Protein AF-R9C8H8-F1 (afdb_monomer)

Radius of gyration: 18.15 Å; Cα contacts (8 Å, |Δi|>4): 389; chains: 1; bounding box: 47×39×50 Å

Secondary structure (DSSP, 8-state):
-EEEEEEETT---EEPP-----TT--GGGG--GGGT---SS-PPEEE-STT--EEEEEEES-HHHHHHHHHH-TTTEEEEEEEE----TTS-SS--S-TTEEEEEE-SSHHHHHHHHHHHHHHHT-TTS--EEE-TTTTT-EEETHHHHS--TT-HHHHHHHHTEEEEEESEE--EE--HHHHHHHHHT--------------HHHHHHHHHHHHHHHHHS---HHHHHHHHHHHHH--

pLDDT: mean 74.83, std 16.18, range [35.41, 94.44]

Mean predicted aligned error: 9.11 Å

Organism: NCBI:txid1202534

Foldseek 3Di:
DKWKAFDFPPDFKQAQDDDPPPPDDLPVLPDLVQQVDFDQQWDWFQDDDDPRRWTKGKIALQLVLRVVCCVVPVVTTPWMFMDDADDDPPDLQQDRPDPFWGDKFFLQAPLRSLLSLLVNCVSVVCLDDQRWYFDSPPPRDIDGPLQLVQDDPRRRNVNSNVRSMMMIIGNMDRTDTDDPVVSVVCNVVRDDDDDSSGDDPDDPVSSVSSLVSSLVVLVVDPDDPVSNVVVNVSSVVSD

Structure (mmCIF, N/CA/C/O backbone):
data_AF-R9C8H8-F1
#
_entry.id   AF-R9C8H8-F1
#
loop_
_atom_site.group_PDB
_atom_site.id
_atom_site.type_symbol
_atom_site.label_atom_id
_atom_site.label_alt_id
_atom_site.label_comp_id
_atom_site.label_asym_id
_atom_site.label_entity_id
_atom_site.label_seq_id
_atom_site.pdbx_PDB_ins_code
_atom_site.Cartn_x
_atom_site.Cartn_y
_atom_site.Cartn_z
_atom_site.occupancy
_atom_site.B_iso_or_equiv
_atom_site.auth_seq_id
_atom_site.auth_comp_id
_atom_site.auth_asym_id
_atom_site.auth_atom_id
_atom_site.pdbx_PDB_model_num
ATOM 1 N N . MET A 1 1 ? -5.054 13.355 10.249 1.00 83.25 1 MET A N 1
ATOM 2 C CA . MET A 1 1 ? -5.582 12.274 9.385 1.00 83.25 1 MET A CA 1
ATOM 3 C C . MET A 1 1 ? -5.824 11.055 10.244 1.00 83.25 1 MET A C 1
ATOM 5 O O . MET A 1 1 ? -4.970 10.751 11.062 1.00 83.25 1 MET A O 1
ATOM 9 N N . ARG A 1 2 ? -6.940 10.358 10.040 1.00 88.06 2 ARG A N 1
ATOM 10 C CA . ARG A 1 2 ? -7.221 9.089 10.708 1.00 88.06 2 ARG A CA 1
ATOM 11 C C . ARG A 1 2 ? -6.940 7.930 9.763 1.00 88.06 2 ARG A C 1
ATOM 13 O O . ARG A 1 2 ? -7.287 8.006 8.587 1.00 88.06 2 ARG A O 1
ATOM 20 N N . LEU A 1 3 ? -6.307 6.884 10.277 1.00 89.75 3 LEU A N 1
ATOM 21 C CA . LEU A 1 3 ? -6.083 5.633 9.563 1.00 89.75 3 LEU A CA 1
ATOM 22 C C . LEU A 1 3 ? -6.822 4.504 10.269 1.00 89.75 3 LEU A C 1
ATOM 24 O O . LEU A 1 3 ? -6.728 4.369 11.484 1.00 89.75 3 LEU A O 1
ATOM 28 N N . TYR A 1 4 ? -7.505 3.672 9.498 1.00 91.75 4 TYR A N 1
ATOM 29 C CA . TYR A 1 4 ? -8.355 2.577 9.941 1.00 91.75 4 TYR A CA 1
ATOM 30 C C . TYR A 1 4 ? -7.767 1.224 9.560 1.00 91.75 4 TYR A C 1
ATOM 32 O O . TYR A 1 4 ? -7.018 1.094 8.590 1.00 91.75 4 TYR A O 1
ATOM 40 N N . ARG A 1 5 ? -8.167 0.184 10.287 1.00 90.12 5 ARG A N 1
ATOM 41 C CA . ARG A 1 5 ? -7.954 -1.208 9.892 1.00 90.12 5 ARG A CA 1
ATOM 42 C C . ARG A 1 5 ? -8.984 -2.131 10.519 1.00 90.12 5 ARG A C 1
ATOM 44 O O . ARG A 1 5 ? -9.464 -1.887 11.624 1.00 90.12 5 ARG A O 1
ATOM 51 N N . ALA A 1 6 ? -9.238 -3.252 9.857 1.00 89.06 6 ALA A N 1
ATOM 52 C CA . ALA A 1 6 ? -9.908 -4.373 10.491 1.00 89.06 6 ALA A CA 1
ATOM 53 C C . ALA A 1 6 ? -8.939 -5.075 11.459 1.00 89.06 6 ALA A C 1
ATOM 55 O O . ALA A 1 6 ? -7.776 -5.347 11.132 1.00 89.06 6 ALA A O 1
ATOM 56 N N . MET A 1 7 ? -9.408 -5.352 12.672 1.00 85.50 7 MET A N 1
ATOM 57 C CA . MET A 1 7 ? -8.641 -6.031 13.712 1.00 85.50 7 MET A CA 1
ATOM 58 C C . MET A 1 7 ? -9.160 -7.457 13.920 1.00 85.50 7 MET A C 1
ATOM 60 O O . MET A 1 7 ? -10.376 -7.648 14.052 1.00 85.50 7 MET A O 1
ATOM 64 N N . PRO A 1 8 ? -8.263 -8.462 13.957 1.00 82.88 8 PRO A N 1
ATOM 65 C CA . PRO A 1 8 ? -8.632 -9.820 14.317 1.00 82.88 8 PRO A CA 1
ATOM 66 C C . PRO A 1 8 ? -9.244 -9.894 15.71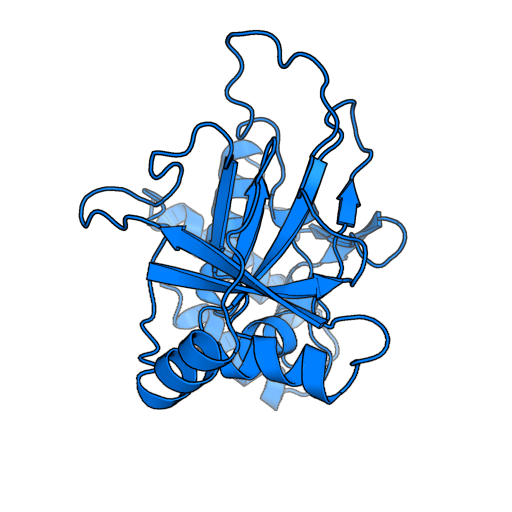7 1.00 82.88 8 PRO A C 1
ATOM 68 O O . PRO A 1 8 ? -8.847 -9.140 16.606 1.00 82.88 8 PRO A O 1
ATOM 71 N N . MET A 1 9 ? -10.143 -10.855 15.953 1.00 77.81 9 MET A N 1
ATOM 72 C CA . MET A 1 9 ? -10.883 -10.960 17.224 1.00 77.81 9 MET A CA 1
ATOM 73 C C . MET A 1 9 ? -9.996 -10.951 18.483 1.00 77.81 9 MET A C 1
ATOM 75 O O . MET A 1 9 ? -10.366 -10.375 19.511 1.00 77.81 9 MET A O 1
ATOM 79 N N . ASN A 1 10 ? -8.817 -11.571 18.382 1.00 75.94 10 ASN A N 1
ATOM 80 C CA . ASN A 1 10 ? -7.874 -11.764 19.485 1.00 75.94 10 ASN A CA 1
ATOM 81 C C . ASN A 1 10 ? -6.784 -10.684 19.556 1.00 75.94 10 ASN A C 1
ATOM 83 O O . ASN A 1 10 ? -5.943 -10.710 20.456 1.00 75.94 10 ASN A O 1
ATOM 87 N N . GLU A 1 11 ? -6.766 -9.744 18.614 1.00 73.94 11 GLU A N 1
ATOM 88 C CA . GLU A 1 11 ? -5.755 -8.699 18.561 1.00 73.94 11 GLU A CA 1
ATOM 89 C C . GLU A 1 11 ? -6.158 -7.530 19.467 1.00 73.94 11 GLU A C 1
ATOM 91 O O . GLU A 1 11 ? -7.230 -6.945 19.321 1.00 73.94 11 GLU A O 1
ATOM 96 N N . LYS A 1 12 ? -5.302 -7.207 20.442 1.00 66.81 12 LYS A N 1
ATOM 97 C CA . LYS A 1 12 ? -5.496 -6.069 21.363 1.00 66.81 12 LYS A CA 1
ATOM 98 C C . LYS A 1 12 ? -4.357 -5.055 21.313 1.00 66.81 12 LYS A C 1
ATOM 100 O O . LYS A 1 12 ? -4.556 -3.904 21.670 1.00 66.81 12 LYS A O 1
ATOM 105 N N . ILE A 1 13 ? -3.159 -5.493 20.925 1.00 63.25 13 ILE A N 1
ATOM 106 C CA . ILE A 1 13 ? -1.950 -4.669 20.877 1.00 63.25 13 ILE A CA 1
ATOM 107 C C . ILE A 1 13 ? -1.131 -5.076 19.655 1.00 63.25 13 ILE A C 1
ATOM 109 O O . ILE A 1 13 ? -0.944 -6.267 19.392 1.00 63.25 13 ILE A O 1
ATOM 113 N N . LEU A 1 14 ? -0.594 -4.084 18.956 1.00 64.06 14 LEU A N 1
ATOM 114 C CA . LEU A 1 14 ? 0.322 -4.229 17.836 1.00 64.06 14 LEU A CA 1
ATOM 115 C C . LEU A 1 14 ? 1.764 -4.126 18.347 1.00 64.06 14 LEU A C 1
ATOM 117 O O . LEU A 1 14 ? 2.360 -3.055 18.364 1.00 64.06 14 LEU A O 1
ATOM 121 N N . ASN A 1 15 ? 2.336 -5.239 18.804 1.00 53.88 15 ASN A N 1
ATOM 122 C CA . ASN A 1 15 ? 3.681 -5.250 19.387 1.00 53.88 15 ASN A CA 1
ATOM 123 C C . ASN A 1 15 ? 4.731 -5.778 18.411 1.00 53.88 15 ASN A C 1
ATOM 125 O O . ASN A 1 15 ? 4.758 -6.981 18.160 1.00 53.88 15 ASN A O 1
ATOM 129 N N . SER A 1 16 ? 5.700 -4.955 18.002 1.00 51.72 16 SER A N 1
ATOM 130 C CA . SER A 1 16 ? 7.029 -5.512 17.723 1.00 51.72 16 SER A CA 1
ATOM 131 C C . SER A 1 16 ? 7.609 -6.000 19.060 1.00 51.72 16 SER A C 1
ATOM 133 O O . SER A 1 16 ? 7.473 -5.328 20.083 1.00 51.72 16 SER A O 1
ATOM 135 N N . HIS A 1 17 ? 8.140 -7.222 19.137 1.00 43.66 17 HIS A N 1
ATOM 136 C CA . HIS A 1 17 ? 8.555 -7.778 20.432 1.00 43.66 17 HIS A CA 1
ATOM 137 C C . HIS A 1 17 ? 9.618 -6.886 21.107 1.00 43.66 17 HIS A C 1
ATOM 139 O O . HIS A 1 17 ? 10.610 -6.525 20.478 1.00 43.66 17 HIS A O 1
ATOM 145 N N . LYS A 1 18 ? 9.441 -6.593 22.410 1.00 40.59 18 LYS A N 1
ATOM 146 C CA . LYS A 1 18 ? 10.406 -5.880 23.268 1.00 40.59 18 LYS A CA 1
ATOM 147 C C . LYS A 1 18 ? 11.776 -6.577 23.245 1.00 40.59 18 LYS A C 1
ATOM 149 O O . LYS A 1 18 ? 12.019 -7.505 24.012 1.00 40.59 18 LYS A O 1
ATOM 154 N N . ARG A 1 19 ? 12.710 -6.096 22.428 1.00 38.44 19 ARG A N 1
ATOM 155 C CA . ARG A 1 19 ? 14.134 -6.104 22.787 1.00 38.44 19 ARG A CA 1
ATOM 156 C C . ARG A 1 19 ? 14.587 -4.661 22.898 1.00 38.44 19 ARG A C 1
ATOM 158 O O . ARG A 1 19 ? 14.190 -3.822 22.097 1.00 38.44 19 ARG A O 1
ATOM 165 N N . VAL A 1 20 ? 15.355 -4.397 23.950 1.00 36.53 20 VAL A N 1
ATOM 166 C CA . VAL A 1 20 ? 15.917 -3.093 24.298 1.00 36.53 20 VAL A CA 1
ATOM 167 C C . VAL A 1 20 ? 16.685 -2.575 23.088 1.00 36.53 20 VAL A C 1
ATOM 169 O O . VAL A 1 20 ? 17.779 -3.045 22.787 1.00 36.53 20 VAL A O 1
ATOM 172 N N . PHE A 1 21 ? 16.077 -1.644 22.357 1.00 42.28 21 PHE A N 1
ATOM 173 C CA . PHE A 1 21 ? 16.769 -0.882 21.334 1.00 42.28 21 PHE A CA 1
ATOM 174 C C . PHE A 1 21 ? 17.845 -0.081 22.067 1.00 42.28 21 PHE A C 1
ATOM 176 O O . PHE A 1 21 ? 17.526 0.754 22.914 1.00 42.28 21 PHE A O 1
ATOM 183 N N . SER A 1 22 ? 19.116 -0.397 21.825 1.00 37.03 22 SER A N 1
ATOM 184 C CA . SER A 1 22 ? 20.242 0.341 22.392 1.00 37.03 22 SER A CA 1
ATOM 185 C C . SER A 1 22 ? 20.059 1.830 22.093 1.00 37.03 22 SER A C 1
ATOM 187 O O . SER A 1 22 ? 19.915 2.212 20.929 1.00 37.03 22 SER A O 1
ATOM 189 N N . LYS A 1 23 ? 20.015 2.656 23.147 1.00 35.41 23 LYS A N 1
ATOM 190 C CA . LYS A 1 23 ? 19.929 4.119 23.045 1.00 35.41 23 LYS A CA 1
ATOM 191 C C . LYS A 1 23 ? 20.990 4.613 22.049 1.00 35.41 23 LYS A C 1
ATOM 193 O O . LYS A 1 23 ? 22.167 4.333 22.246 1.00 35.41 23 LYS A O 1
ATOM 198 N N . GLY A 1 24 ? 20.575 5.328 21.001 1.00 37.47 24 GLY A N 1
ATOM 199 C CA . GLY A 1 24 ? 21.487 6.096 20.140 1.00 37.47 24 GLY A CA 1
ATOM 200 C C . GLY A 1 24 ? 21.645 5.657 18.677 1.00 37.47 24 GLY A C 1
ATOM 201 O O . GLY A 1 24 ? 22.341 6.348 17.946 1.00 37.47 24 GLY A O 1
ATOM 202 N N . GLN A 1 25 ? 21.010 4.578 18.200 1.00 39.69 25 GLN A N 1
ATOM 203 C CA . GLN A 1 25 ? 20.990 4.271 16.757 1.00 39.69 25 GLN A CA 1
ATOM 204 C C . GLN A 1 25 ? 19.680 4.730 16.113 1.00 39.69 25 GLN A C 1
ATOM 206 O O . GLN A 1 25 ? 18.601 4.318 16.542 1.00 39.69 25 GLN A O 1
ATOM 211 N N . ASN A 1 26 ? 19.776 5.542 15.055 1.00 43.38 26 ASN A N 1
ATOM 212 C CA . ASN A 1 26 ? 18.636 5.905 14.218 1.00 43.38 26 ASN A CA 1
ATOM 213 C C . ASN A 1 26 ? 18.146 4.639 13.494 1.00 43.38 26 ASN A C 1
ATOM 215 O O . ASN A 1 26 ? 18.722 4.187 12.512 1.00 43.38 26 ASN A O 1
ATOM 219 N N . VAL A 1 27 ? 17.108 4.003 14.042 1.00 49.41 27 VAL A N 1
ATOM 220 C CA . VAL A 1 27 ? 16.649 2.647 13.680 1.00 49.41 27 VAL A CA 1
ATOM 221 C C . VAL A 1 27 ? 16.290 2.509 12.193 1.00 49.41 27 VAL A C 1
ATOM 223 O O . VAL A 1 27 ? 16.347 1.389 11.674 1.00 49.41 27 VAL A O 1
ATOM 226 N N . ILE A 1 28 ? 15.951 3.627 11.540 1.00 48.50 28 ILE A N 1
ATOM 227 C CA . ILE A 1 28 ? 15.541 3.742 10.135 1.00 48.50 28 ILE A CA 1
ATOM 228 C C . ILE A 1 28 ? 16.730 3.607 9.170 1.00 48.50 28 ILE A C 1
ATOM 230 O O . ILE A 1 28 ? 16.595 2.923 8.163 1.00 48.50 28 ILE A O 1
ATOM 234 N N . SER A 1 29 ? 17.921 4.099 9.533 1.00 46.91 29 SER A N 1
ATOM 235 C CA . SER A 1 29 ? 19.092 4.155 8.635 1.00 46.91 29 SER A CA 1
ATOM 236 C C . SER A 1 29 ? 19.709 2.794 8.284 1.00 46.91 29 SER A C 1
ATOM 238 O O . SER A 1 29 ? 20.699 2.712 7.569 1.00 46.91 29 SER A O 1
ATOM 240 N N . ASN A 1 30 ? 19.191 1.716 8.877 1.00 49.16 30 ASN A N 1
ATOM 241 C CA . ASN A 1 30 ? 19.644 0.344 8.661 1.00 49.16 30 ASN A CA 1
ATOM 242 C C . ASN A 1 30 ? 18.496 -0.541 8.130 1.00 49.16 30 ASN A C 1
ATOM 244 O O . ASN A 1 30 ? 18.492 -1.756 8.382 1.00 49.16 30 ASN A O 1
ATOM 248 N N . ILE A 1 31 ? 17.456 0.056 7.537 1.00 55.09 31 ILE A N 1
ATOM 249 C CA . ILE A 1 31 ? 16.259 -0.632 7.042 1.00 55.09 31 ILE A CA 1
ATOM 250 C C . ILE A 1 31 ? 16.164 -0.423 5.542 1.00 55.09 31 ILE A C 1
ATOM 252 O O . ILE A 1 31 ? 15.865 0.673 5.086 1.00 55.09 31 ILE A O 1
ATOM 256 N N . CYS A 1 32 ? 16.275 -1.504 4.774 1.00 62.41 32 CYS A N 1
ATOM 257 C CA . CYS A 1 32 ? 15.791 -1.452 3.406 1.00 62.41 32 CYS A CA 1
ATOM 258 C C . CYS A 1 32 ? 14.255 -1.549 3.433 1.00 62.41 32 CYS A C 1
ATOM 260 O O . CYS A 1 32 ? 13.702 -2.643 3.354 1.00 62.41 32 CYS A O 1
ATOM 262 N N . VAL A 1 33 ? 13.563 -0.420 3.631 1.00 68.88 33 VAL A N 1
ATOM 263 C CA . VAL A 1 33 ? 12.098 -0.353 3.828 1.00 68.88 33 VAL A CA 1
ATOM 264 C C . VAL A 1 33 ? 11.351 -0.993 2.653 1.00 68.88 33 VAL A C 1
ATOM 266 O O . VAL A 1 33 ? 10.337 -1.660 2.831 1.00 68.88 33 VAL A O 1
ATOM 269 N N . LEU A 1 34 ? 11.902 -0.888 1.446 1.00 71.25 34 LEU A N 1
ATOM 270 C CA . LEU A 1 34 ? 11.331 -1.482 0.241 1.00 71.25 34 LEU A CA 1
ATOM 271 C C . LEU A 1 34 ? 11.347 -3.024 0.258 1.00 71.25 34 LEU A C 1
ATOM 273 O O . LEU A 1 34 ? 10.451 -3.648 -0.294 1.00 71.25 34 LEU A O 1
ATOM 277 N N . ASN A 1 35 ? 12.310 -3.649 0.944 1.00 67.06 35 ASN A N 1
ATOM 278 C CA . ASN A 1 35 ? 12.343 -5.105 1.157 1.00 67.06 35 ASN A CA 1
ATOM 279 C C . ASN A 1 35 ? 11.297 -5.599 2.162 1.00 67.06 35 ASN A C 1
ATOM 281 O O . ASN A 1 35 ? 11.082 -6.804 2.300 1.00 67.06 35 ASN A O 1
ATOM 285 N N . GLU A 1 36 ? 10.723 -4.676 2.922 1.00 65.62 36 GLU A N 1
ATOM 286 C CA . GLU A 1 36 ? 9.767 -4.944 3.986 1.00 65.62 36 GLU A CA 1
ATOM 287 C C . GLU A 1 36 ? 8.329 -4.646 3.511 1.00 65.62 36 GLU A C 1
ATOM 289 O O . GLU A 1 36 ? 7.368 -5.188 4.051 1.00 65.62 36 GLU A O 1
ATOM 294 N N . ILE A 1 37 ? 8.174 -3.865 2.437 1.00 67.94 37 ILE A N 1
ATOM 295 C CA . ILE A 1 37 ? 6.891 -3.413 1.900 1.00 67.94 37 ILE A CA 1
ATOM 296 C C . ILE A 1 37 ? 6.528 -4.191 0.631 1.00 67.94 37 ILE A C 1
ATOM 298 O O . ILE A 1 37 ? 7.030 -3.918 -0.458 1.00 67.94 37 ILE A O 1
ATOM 302 N N . TYR A 1 38 ? 5.608 -5.151 0.757 1.00 64.50 38 TYR A N 1
ATOM 303 C CA . TYR A 1 38 ? 4.951 -5.775 -0.393 1.00 64.50 38 TYR A CA 1
ATOM 304 C C . TYR A 1 38 ? 3.545 -6.260 -0.025 1.00 64.50 38 TYR A C 1
ATOM 306 O O . TYR A 1 38 ? 3.390 -7.148 0.811 1.00 64.50 38 TYR A O 1
ATOM 314 N N . SER A 1 39 ? 2.515 -5.688 -0.648 1.00 55.59 39 SER A N 1
ATOM 315 C CA . SER A 1 39 ? 1.116 -6.001 -0.339 1.00 55.59 39 SER A CA 1
ATOM 316 C C . SER A 1 39 ? 0.483 -6.939 -1.359 1.00 55.59 39 SER A C 1
ATOM 318 O O . SER A 1 39 ? 0.658 -6.767 -2.565 1.00 55.59 39 SER A O 1
ATOM 320 N N . GLN A 1 40 ? -0.319 -7.884 -0.864 1.00 54.62 40 GLN A N 1
ATOM 321 C CA . GLN A 1 40 ? -1.467 -8.418 -1.596 1.00 54.62 40 GLN A CA 1
ATOM 322 C C . GLN A 1 40 ? -2.723 -8.495 -0.694 1.00 54.62 40 GLN A C 1
ATOM 324 O O . GLN A 1 40 ? -3.385 -9.522 -0.683 1.00 54.62 40 GLN A O 1
ATOM 329 N N . ILE A 1 41 ? -3.108 -7.391 -0.020 1.00 52.19 41 ILE A N 1
ATOM 330 C CA . ILE A 1 41 ? -4.423 -7.193 0.671 1.00 52.19 41 ILE A CA 1
ATOM 331 C C . ILE A 1 41 ? -4.433 -7.452 2.213 1.00 52.19 41 ILE A C 1
ATOM 333 O O . ILE A 1 41 ? -5.441 -7.835 2.783 1.00 52.19 41 ILE A O 1
ATOM 337 N N . ILE A 1 42 ? -3.355 -7.098 2.935 1.00 53.97 42 ILE A N 1
ATOM 338 C CA . ILE A 1 42 ? -3.294 -6.902 4.418 1.00 53.97 42 ILE A CA 1
ATOM 339 C C . ILE A 1 42 ? -3.220 -8.158 5.336 1.00 53.97 42 ILE A C 1
ATOM 341 O O . ILE A 1 42 ? -4.157 -8.469 6.076 1.00 53.97 42 ILE A O 1
ATOM 345 N N . PRO A 1 43 ? -2.042 -8.804 5.452 1.00 50.75 43 PRO A N 1
ATOM 346 C CA . PRO A 1 43 ? -1.627 -9.508 6.668 1.00 50.75 43 PRO A CA 1
ATOM 347 C C . PRO A 1 43 ? -0.664 -8.677 7.530 1.00 50.75 43 PRO A C 1
ATOM 349 O O . PRO A 1 43 ? 0.118 -7.861 7.050 1.00 50.75 43 PRO A O 1
ATOM 352 N N . THR A 1 44 ? -0.668 -8.953 8.833 1.00 54.84 44 THR A N 1
ATOM 353 C CA . THR A 1 44 ? 0.396 -8.521 9.746 1.00 54.84 44 THR A CA 1
ATOM 354 C C . THR A 1 44 ? 1.622 -9.418 9.551 1.00 54.84 44 THR A C 1
ATOM 356 O O . THR A 1 44 ? 1.557 -10.618 9.827 1.00 54.84 44 THR A O 1
ATOM 359 N N . HIS A 1 45 ? 2.757 -8.862 9.117 1.00 55.62 45 HIS A N 1
ATOM 360 C CA . HIS A 1 45 ? 3.980 -9.643 8.893 1.00 55.62 45 HIS A CA 1
ATOM 361 C C . HIS A 1 45 ? 4.966 -9.508 10.049 1.00 55.62 45 HIS A C 1
ATOM 363 O O . HIS A 1 45 ? 5.422 -8.411 10.368 1.00 55.62 45 HIS A O 1
ATOM 369 N N . LYS A 1 46 ? 5.351 -10.646 10.641 1.00 54.31 46 LYS A N 1
ATOM 370 C CA . LYS A 1 46 ? 6.470 -10.725 11.589 1.00 54.31 46 LYS A CA 1
ATOM 371 C C . LYS A 1 46 ? 7.775 -10.897 10.817 1.00 54.31 46 LYS A C 1
ATOM 373 O O . LYS A 1 46 ? 8.066 -11.978 10.297 1.00 54.31 46 LYS A O 1
ATOM 378 N N . LEU A 1 47 ? 8.582 -9.844 10.751 1.00 55.12 47 LEU A N 1
ATOM 379 C CA . LEU A 1 47 ? 9.898 -9.913 10.128 1.00 55.12 47 LEU A CA 1
ATOM 380 C C . LEU A 1 47 ? 10.955 -10.324 11.148 1.00 55.12 47 LEU A C 1
ATOM 382 O O . LEU A 1 47 ? 11.270 -9.602 12.093 1.00 55.12 47 LEU A O 1
ATOM 386 N N . ASN A 1 48 ? 11.535 -11.497 10.909 1.00 50.72 48 ASN A N 1
ATOM 387 C CA . ASN A 1 48 ? 12.650 -12.037 11.677 1.00 50.72 48 ASN A CA 1
ATOM 388 C C . ASN A 1 48 ? 13.903 -12.051 10.787 1.00 50.72 48 ASN A C 1
ATOM 390 O O . ASN A 1 48 ? 14.252 -13.080 10.205 1.00 50.72 48 ASN A O 1
ATOM 394 N N . LYS A 1 49 ? 14.502 -10.879 10.550 1.00 50.72 49 LYS A N 1
ATOM 395 C CA . LYS A 1 49 ? 15.806 -10.745 9.879 1.00 50.72 49 LYS A CA 1
ATOM 396 C C . LYS A 1 49 ? 16.696 -9.835 10.739 1.00 50.72 49 LYS A C 1
ATOM 398 O O . LYS A 1 49 ? 16.231 -8.823 11.260 1.00 50.72 49 LYS A O 1
ATOM 403 N N . ALA A 1 50 ? 17.949 -10.253 10.933 1.00 45.19 50 ALA A N 1
ATOM 404 C CA . ALA A 1 50 ? 19.026 -9.519 11.609 1.00 45.19 50 ALA A CA 1
ATOM 405 C C . ALA A 1 50 ? 18.666 -8.843 12.957 1.00 45.19 50 ALA A C 1
ATOM 407 O O . ALA A 1 50 ? 18.939 -7.662 13.141 1.00 45.19 50 ALA A O 1
ATOM 408 N N . ASN A 1 51 ? 18.091 -9.578 13.921 1.00 46.88 51 ASN A N 1
ATOM 409 C CA . ASN A 1 51 ? 17.880 -9.124 15.312 1.00 46.88 51 ASN A CA 1
ATOM 410 C C . ASN A 1 51 ? 16.919 -7.931 15.534 1.00 46.88 51 ASN A C 1
ATOM 412 O O . ASN A 1 51 ? 16.977 -7.316 16.598 1.00 46.88 51 ASN A O 1
ATOM 416 N N . LYS A 1 52 ? 16.017 -7.601 14.593 1.00 52.00 52 LYS A N 1
ATOM 417 C CA . LYS A 1 52 ? 15.141 -6.410 14.721 1.00 52.00 52 LYS A CA 1
ATOM 418 C C . LYS A 1 52 ? 13.656 -6.675 15.021 1.00 52.00 52 LYS A C 1
ATOM 420 O O . LYS A 1 52 ? 12.956 -5.703 15.271 1.00 52.00 52 LYS A O 1
ATOM 425 N N . ASN A 1 53 ? 13.193 -7.936 15.030 1.00 54.41 53 ASN A N 1
ATOM 426 C CA . ASN A 1 53 ? 11.836 -8.396 15.413 1.00 54.41 53 ASN A CA 1
ATOM 427 C C . ASN A 1 53 ? 10.705 -7.377 15.188 1.00 54.41 53 ASN A C 1
ATOM 429 O O . ASN A 1 53 ? 10.041 -6.957 16.137 1.00 54.41 53 ASN A O 1
ATOM 433 N N . ARG A 1 54 ? 10.484 -6.987 13.931 1.00 62.75 54 ARG A N 1
ATOM 434 C CA . ARG A 1 54 ? 9.508 -5.950 13.578 1.00 62.75 54 ARG A CA 1
ATOM 435 C C . ARG A 1 54 ? 8.176 -6.536 13.168 1.00 62.75 54 ARG A C 1
ATOM 437 O O . ARG A 1 54 ? 8.112 -7.667 12.679 1.00 62.75 54 ARG A O 1
ATOM 444 N N . ILE A 1 55 ? 7.137 -5.725 13.330 1.00 62.41 55 ILE A N 1
ATOM 445 C CA . ILE A 1 55 ? 5.838 -5.995 12.740 1.00 62.41 55 ILE A CA 1
ATOM 446 C C . ILE A 1 55 ? 5.448 -4.849 11.816 1.00 62.41 55 ILE A C 1
ATOM 44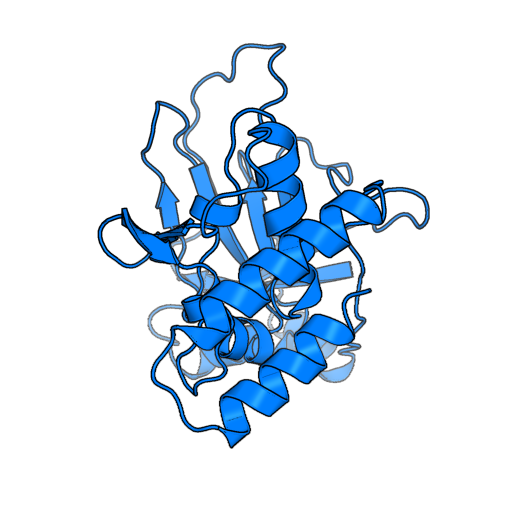8 O O . ILE A 1 55 ? 5.604 -3.678 12.159 1.00 62.41 55 ILE A O 1
ATOM 452 N N . ILE A 1 56 ? 4.970 -5.230 10.638 1.00 72.81 56 ILE A N 1
ATOM 453 C CA . ILE A 1 56 ? 4.445 -4.328 9.623 1.00 72.81 56 ILE A CA 1
ATOM 454 C C . ILE A 1 56 ? 2.939 -4.448 9.652 1.00 72.81 56 ILE A C 1
ATOM 456 O O . ILE A 1 56 ? 2.395 -5.551 9.540 1.00 72.81 56 ILE A O 1
ATOM 460 N N . PHE A 1 57 ? 2.293 -3.306 9.812 1.00 76.31 57 PHE A N 1
ATOM 461 C CA . PHE A 1 57 ? 0.854 -3.186 9.789 1.00 76.31 57 PHE A CA 1
ATOM 462 C C . PHE A 1 57 ? 0.427 -2.440 8.546 1.00 76.31 57 PHE A C 1
ATOM 464 O O . PHE A 1 57 ? 1.136 -1.569 8.042 1.00 76.31 57 PHE A O 1
ATOM 471 N N . SER A 1 58 ? -0.761 -2.788 8.086 1.00 82.94 58 SER A N 1
ATOM 472 C CA . SER A 1 58 ? -1.395 -2.126 6.972 1.00 82.94 58 SER A CA 1
ATOM 473 C C . SER A 1 58 ? -2.693 -1.494 7.450 1.00 82.94 58 SER A C 1
ATOM 475 O O . SER A 1 58 ? -3.448 -2.082 8.232 1.00 82.94 58 SER A O 1
ATOM 477 N N . PHE A 1 59 ? -2.871 -0.249 7.039 1.00 88.31 59 PHE A N 1
ATOM 478 C CA . PHE A 1 59 ? -3.987 0.614 7.370 1.00 88.31 59 PHE A CA 1
ATOM 479 C C . PHE A 1 59 ? -4.535 1.251 6.089 1.00 88.31 59 PHE A C 1
ATOM 481 O O . PHE A 1 59 ? -3.915 1.197 5.030 1.00 88.31 59 PHE A O 1
ATOM 488 N N . THR A 1 60 ? -5.693 1.886 6.190 1.00 90.50 60 THR A N 1
ATOM 489 C CA . THR A 1 60 ? -6.344 2.621 5.103 1.00 90.50 60 THR A CA 1
ATOM 490 C C . THR A 1 60 ? -6.948 3.911 5.642 1.00 90.50 60 THR A C 1
ATOM 492 O O . THR A 1 60 ? -7.388 3.950 6.786 1.00 90.50 60 THR A O 1
ATOM 495 N N . ASP A 1 61 ? -6.978 4.976 4.850 1.00 90.81 61 ASP A N 1
ATOM 496 C CA . ASP A 1 61 ? -7.748 6.184 5.173 1.00 90.81 61 ASP A CA 1
ATOM 497 C C . ASP A 1 61 ? -9.229 6.064 4.756 1.00 90.81 61 ASP A C 1
ATOM 499 O O . ASP A 1 61 ? -10.042 6.914 5.117 1.00 90.81 61 ASP A O 1
ATOM 503 N N . ASP A 1 62 ? -9.607 4.994 4.043 1.00 92.50 62 ASP A N 1
ATOM 504 C CA . ASP A 1 62 ? -10.990 4.700 3.664 1.00 92.50 62 ASP A CA 1
ATOM 505 C C . ASP A 1 62 ? -11.618 3.683 4.621 1.00 92.50 62 ASP A C 1
ATOM 507 O O . ASP A 1 62 ? -11.393 2.473 4.537 1.00 92.50 62 ASP A O 1
ATOM 511 N N . ILE A 1 63 ? -12.466 4.167 5.528 1.00 93.62 63 ILE A N 1
ATOM 512 C CA . ILE A 1 63 ? -13.154 3.304 6.491 1.00 93.62 63 ILE A CA 1
ATOM 513 C C . ILE A 1 63 ? -14.015 2.221 5.818 1.00 93.62 63 ILE A C 1
ATOM 515 O O . ILE A 1 63 ? -14.162 1.137 6.385 1.00 93.62 63 ILE A O 1
ATOM 519 N N . ASP A 1 64 ? -14.530 2.441 4.602 1.00 93.75 64 ASP A N 1
ATOM 520 C CA . ASP A 1 64 ? -15.293 1.405 3.893 1.00 93.75 64 ASP A CA 1
ATOM 521 C C . ASP A 1 64 ? -14.408 0.229 3.471 1.00 93.75 64 ASP A C 1
ATOM 523 O O . ASP A 1 64 ? -14.869 -0.913 3.458 1.00 93.75 64 ASP A O 1
ATOM 527 N N . VAL A 1 65 ? -13.130 0.479 3.165 1.00 91.50 65 VAL A N 1
ATOM 528 C CA . VAL A 1 65 ? -12.165 -0.595 2.896 1.00 91.50 65 VAL A CA 1
ATOM 529 C C . VAL A 1 65 ? -11.979 -1.437 4.154 1.00 91.50 65 VAL A C 1
ATOM 531 O O . VAL A 1 65 ? -12.066 -2.659 4.078 1.00 91.50 65 VAL A O 1
ATOM 534 N N . ALA A 1 66 ? -11.790 -0.808 5.317 1.00 91.25 66 ALA A N 1
ATOM 535 C CA . ALA A 1 66 ? -11.653 -1.528 6.582 1.00 91.25 66 ALA A CA 1
ATOM 536 C C . ALA A 1 66 ? -12.936 -2.300 6.957 1.00 91.25 66 ALA A C 1
ATOM 538 O O . ALA A 1 66 ? -12.854 -3.449 7.393 1.00 91.25 66 ALA A O 1
ATOM 539 N N . CYS A 1 67 ? -14.118 -1.711 6.741 1.00 93.06 67 CYS A N 1
ATOM 540 C CA . CYS A 1 67 ? -15.405 -2.363 7.005 1.00 93.06 67 CYS A CA 1
ATOM 541 C C . CYS A 1 67 ? -15.623 -3.597 6.128 1.00 93.06 67 CYS A C 1
ATOM 543 O O . CYS A 1 67 ? -16.083 -4.618 6.636 1.00 93.06 67 CYS A O 1
ATOM 545 N N . ARG A 1 68 ? -15.219 -3.547 4.853 1.00 91.31 68 ARG A N 1
ATOM 546 C CA . ARG A 1 68 ? -15.358 -4.678 3.928 1.00 91.31 68 ARG A CA 1
ATOM 547 C C . ARG A 1 68 ? -14.699 -5.950 4.454 1.00 91.31 68 ARG A C 1
ATOM 549 O O . ARG A 1 68 ? -15.261 -7.026 4.310 1.00 91.31 68 ARG A O 1
ATOM 556 N N . PHE A 1 69 ? -13.547 -5.847 5.119 1.00 86.25 69 PHE A N 1
ATOM 557 C CA . PHE A 1 69 ? -12.895 -7.020 5.711 1.00 86.25 69 PHE A CA 1
ATOM 558 C C . PHE A 1 69 ? -13.690 -7.635 6.865 1.00 86.25 69 PHE A C 1
ATOM 560 O O . PHE A 1 69 ? -13.665 -8.850 7.036 1.00 86.25 69 PHE A O 1
ATOM 567 N N . ILE A 1 70 ? -14.396 -6.825 7.655 1.00 88.25 70 ILE A N 1
ATOM 568 C CA . ILE A 1 70 ? -15.295 -7.339 8.697 1.00 88.25 70 ILE A CA 1
ATOM 569 C C . ILE A 1 70 ? -16.528 -7.980 8.059 1.00 88.25 70 ILE A C 1
ATOM 571 O O . ILE A 1 70 ? -16.965 -9.036 8.502 1.00 88.25 70 ILE A O 1
ATOM 575 N N . GLU A 1 71 ? -17.082 -7.357 7.021 1.00 91.12 71 GLU A N 1
ATOM 576 C CA . GLU A 1 71 ? -18.274 -7.839 6.318 1.00 91.12 71 GLU A CA 1
ATOM 577 C C . GLU A 1 71 ? -17.998 -9.167 5.582 1.00 91.12 71 GLU A C 1
ATOM 579 O O . GLU A 1 71 ? -18.774 -10.113 5.710 1.00 91.12 71 GLU A O 1
ATOM 584 N N . GLU A 1 72 ? -16.869 -9.275 4.875 1.00 89.00 72 GLU A N 1
ATOM 585 C CA . GLU A 1 72 ? -16.474 -10.467 4.109 1.00 89.00 72 GLU A CA 1
ATOM 586 C C . GLU A 1 72 ? -15.844 -11.568 4.979 1.00 89.00 72 GLU A C 1
ATOM 588 O O . GLU A 1 72 ? -16.040 -12.755 4.715 1.00 89.00 72 GLU A O 1
ATOM 593 N N . TYR A 1 73 ? -15.101 -11.201 6.030 1.00 85.19 73 TYR A N 1
ATOM 594 C CA . TYR A 1 73 ? -14.324 -12.133 6.860 1.00 85.19 73 TYR A CA 1
ATOM 595 C C . TYR A 1 73 ? -14.637 -11.969 8.354 1.00 85.19 73 TYR A C 1
ATOM 597 O O . TYR A 1 73 ? -13.737 -11.923 9.198 1.00 85.19 73 TYR A O 1
ATOM 605 N N . SER A 1 74 ? -15.927 -11.923 8.692 1.00 86.50 74 SER A N 1
ATOM 606 C CA . SER A 1 74 ? -16.444 -11.708 10.056 1.00 86.50 74 SER A CA 1
ATOM 607 C C . SER A 1 74 ? -15.970 -12.733 11.095 1.00 86.50 74 SER A C 1
ATOM 609 O O . SER A 1 74 ? -15.882 -12.422 12.281 1.00 86.50 74 SER A O 1
ATOM 611 N N . MET A 1 75 ? -15.614 -13.946 10.660 1.00 83.88 75 MET A N 1
ATOM 612 C CA . MET A 1 75 ? -15.023 -14.988 11.513 1.00 83.88 75 MET A CA 1
ATOM 613 C C . MET A 1 75 ? -13.583 -14.667 11.940 1.00 83.88 75 MET A C 1
ATOM 615 O O . MET A 1 75 ? -13.096 -15.206 12.933 1.00 83.88 75 MET A O 1
ATOM 619 N N . THR A 1 76 ? -12.906 -13.785 11.206 1.00 82.31 76 THR A N 1
ATOM 620 C CA . THR A 1 76 ? -11.522 -13.378 11.464 1.00 82.31 76 THR A CA 1
ATOM 621 C C . THR A 1 76 ? -11.480 -12.006 12.124 1.00 82.31 76 THR A C 1
ATOM 623 O O . THR A 1 76 ? -10.813 -11.846 13.148 1.00 82.31 76 THR A O 1
ATOM 626 N N . TYR A 1 77 ? -12.208 -11.030 11.573 1.00 87.06 77 TYR A N 1
ATOM 627 C CA . TYR A 1 77 ? -12.185 -9.631 11.999 1.00 87.06 77 TYR A CA 1
ATOM 628 C C . TYR A 1 77 ? -13.536 -9.203 12.571 1.00 87.06 77 TYR A C 1
ATOM 630 O O . TYR A 1 77 ? -14.574 -9.474 11.978 1.00 87.06 77 TYR A O 1
ATOM 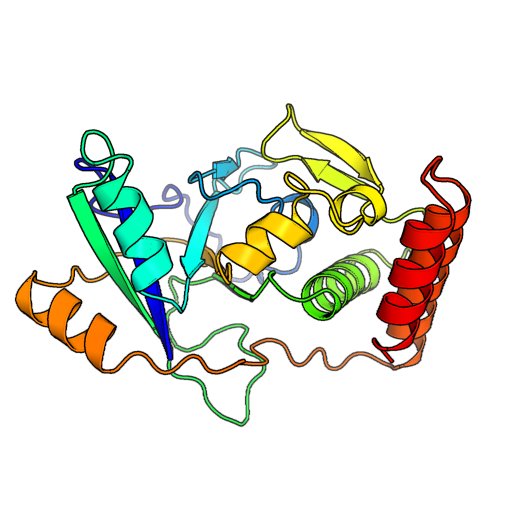638 N N . ASN A 1 78 ? -13.534 -8.493 13.702 1.00 87.88 78 ASN A N 1
ATOM 639 C CA . ASN A 1 78 ? -14.778 -8.052 14.354 1.00 87.88 78 ASN A CA 1
ATOM 640 C C . ASN A 1 78 ? -14.753 -6.617 14.894 1.00 87.88 78 ASN A C 1
ATOM 642 O O . ASN A 1 78 ? -15.728 -6.176 15.502 1.00 87.88 78 ASN A O 1
ATOM 646 N N . LYS A 1 79 ? -13.643 -5.896 14.715 1.00 90.12 79 LYS A N 1
ATOM 647 C CA . LYS A 1 79 ? -13.444 -4.541 15.242 1.00 90.12 79 LYS A CA 1
ATOM 648 C C . LYS A 1 79 ? -12.706 -3.683 14.230 1.00 90.12 79 LYS A C 1
ATOM 650 O O . LYS A 1 79 ? -11.834 -4.185 13.520 1.00 90.12 79 LYS A O 1
ATOM 655 N N . ILE A 1 80 ? -13.027 -2.393 14.213 1.00 92.12 80 ILE A N 1
ATOM 656 C CA . ILE A 1 80 ? -12.261 -1.387 13.479 1.00 92.12 80 ILE A CA 1
ATOM 657 C C . ILE A 1 80 ? -11.338 -0.688 14.468 1.00 92.12 80 ILE A C 1
ATOM 659 O O . ILE A 1 80 ? -11.801 -0.005 15.382 1.00 92.12 80 ILE A O 1
ATOM 663 N N . GLY A 1 81 ? -10.039 -0.895 14.283 1.00 90.50 81 GLY A N 1
ATOM 664 C CA . GLY A 1 81 ? -9.005 -0.135 14.967 1.00 90.50 81 GLY A CA 1
ATOM 665 C C . GLY A 1 81 ? -8.663 1.117 14.178 1.00 90.50 81 GLY A C 1
ATOM 666 O O . GLY A 1 81 ? -8.692 1.086 12.944 1.00 90.50 81 GLY A O 1
ATOM 667 N N . TYR A 1 82 ? -8.297 2.191 14.863 1.00 90.56 82 TYR A N 1
ATOM 668 C CA . TYR A 1 82 ? -7.813 3.404 14.230 1.00 90.56 82 TYR A CA 1
ATOM 669 C C . TYR A 1 82 ? -6.615 4.008 14.956 1.00 90.56 82 TYR A C 1
ATOM 671 O O . TYR A 1 82 ? -6.341 3.715 16.120 1.00 90.56 82 TYR A O 1
ATOM 679 N N . ILE A 1 83 ? -5.884 4.839 14.220 1.00 87.00 83 ILE A N 1
ATOM 680 C CA . ILE A 1 83 ? -4.841 5.715 14.743 1.00 87.00 83 ILE A CA 1
ATOM 681 C C . ILE A 1 83 ? -5.041 7.111 14.162 1.00 87.00 83 ILE A C 1
ATOM 683 O O . ILE A 1 83 ? -5.360 7.257 12.979 1.00 87.00 83 ILE A O 1
ATOM 687 N N . ASP A 1 84 ? -4.838 8.127 14.992 1.00 85.44 84 ASP A N 1
ATOM 688 C CA . ASP A 1 84 ? -4.849 9.522 14.568 1.00 85.44 84 ASP A CA 1
ATOM 689 C C . ASP A 1 84 ? -3.422 10.024 14.354 1.00 85.44 84 ASP A C 1
ATOM 691 O O . ASP A 1 84 ? -2.528 9.804 15.169 1.00 85.44 84 ASP A O 1
ATOM 695 N N . LEU A 1 85 ? -3.215 10.686 13.218 1.00 78.31 85 LEU A N 1
ATOM 696 C CA . LEU A 1 85 ? -1.954 11.289 12.811 1.00 78.31 85 LEU A CA 1
ATOM 697 C C . LEU A 1 85 ? -2.114 12.806 12.728 1.00 78.31 85 LEU A C 1
ATOM 699 O O . LEU A 1 85 ? -2.933 13.312 11.952 1.00 78.31 85 LEU A O 1
ATOM 703 N N . GLU A 1 86 ? -1.299 13.529 13.483 1.00 74.06 86 GLU A N 1
ATOM 704 C CA . GLU A 1 86 ? -1.163 14.987 13.403 1.00 74.06 86 GLU A CA 1
ATOM 705 C C . GLU A 1 86 ? -0.263 15.373 12.223 1.00 74.06 86 GLU A C 1
ATOM 707 O O . GLU A 1 86 ? 0.955 15.410 12.328 1.00 74.06 86 GLU A O 1
ATOM 712 N N . ILE A 1 87 ? -0.846 15.631 11.058 1.00 66.56 87 ILE A N 1
ATOM 713 C CA . ILE A 1 87 ? -0.060 16.046 9.893 1.00 66.56 87 ILE A CA 1
ATOM 714 C C . ILE A 1 87 ? 0.216 17.541 10.033 1.00 66.56 87 ILE A C 1
ATOM 716 O O . ILE A 1 87 ? -0.705 18.336 9.869 1.00 66.56 87 ILE A O 1
ATOM 720 N N . SER A 1 88 ? 1.453 17.912 10.358 1.00 57.25 88 SER A N 1
ATOM 721 C CA . SER A 1 88 ? 1.925 19.292 10.238 1.00 57.25 88 SER A CA 1
ATOM 722 C C . SER A 1 88 ? 2.367 19.572 8.806 1.00 57.25 88 SER A C 1
ATOM 724 O O . SER A 1 88 ? 3.020 18.740 8.178 1.00 57.25 88 SER A O 1
ATOM 726 N N . ASP A 1 89 ? 2.035 20.761 8.307 1.00 54.81 89 ASP A N 1
ATOM 727 C CA . ASP A 1 89 ? 2.346 21.193 6.937 1.00 54.81 89 ASP A CA 1
ATOM 728 C C . ASP A 1 89 ? 3.863 21.323 6.666 1.00 54.81 89 ASP A C 1
ATOM 730 O O . ASP A 1 89 ? 4.283 21.398 5.514 1.00 54.81 89 ASP A O 1
ATOM 734 N N . GLU A 1 90 ? 4.692 21.316 7.716 1.00 47.16 90 GLU A N 1
ATOM 735 C CA . GLU A 1 90 ? 6.131 21.614 7.654 1.00 47.16 90 GLU A CA 1
ATOM 736 C C . GLU A 1 90 ? 7.055 20.387 7.765 1.00 47.16 90 GLU A C 1
ATOM 738 O O . GLU A 1 90 ? 8.265 20.520 7.590 1.00 47.16 90 GLU A O 1
ATOM 743 N N . THR A 1 91 ? 6.534 19.182 8.020 1.00 45.00 91 THR A N 1
ATOM 744 C CA . THR A 1 91 ? 7.370 17.979 8.187 1.00 45.00 91 THR A CA 1
ATOM 745 C C . THR A 1 91 ? 6.965 16.857 7.243 1.00 45.00 91 THR A C 1
ATOM 747 O O . THR A 1 91 ? 5.831 16.377 7.233 1.00 45.00 91 THR A O 1
ATOM 750 N N . SER A 1 92 ? 7.946 16.369 6.478 1.00 47.38 92 SER A N 1
ATOM 751 C CA . SER A 1 92 ? 7.905 15.023 5.913 1.00 47.38 92 SER A CA 1
ATOM 752 C C . SER A 1 92 ? 7.598 14.053 7.057 1.00 47.38 92 SER A C 1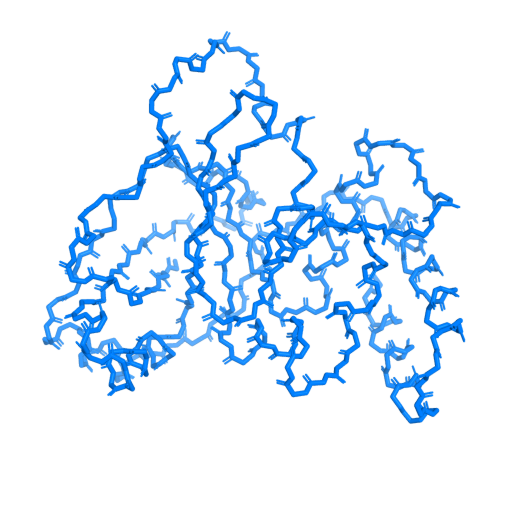
ATOM 754 O O . SER A 1 92 ? 8.289 14.043 8.072 1.00 47.38 92 SER A O 1
ATOM 756 N N . ALA A 1 93 ? 6.521 13.273 6.943 1.00 46.41 93 ALA A N 1
ATOM 757 C CA . ALA A 1 93 ? 5.956 12.483 8.040 1.00 46.41 93 ALA A CA 1
ATOM 758 C C . ALA A 1 93 ? 6.767 11.213 8.366 1.00 46.41 93 ALA A C 1
ATOM 760 O O . ALA A 1 93 ? 6.223 10.143 8.652 1.00 46.41 93 ALA A O 1
ATOM 761 N N . LEU A 1 94 ? 8.090 11.335 8.391 1.00 48.78 94 LEU A N 1
ATOM 762 C CA . LEU A 1 94 ? 8.875 10.591 9.350 1.00 48.78 94 LEU A CA 1
ATOM 763 C C . LEU A 1 94 ? 8.720 11.308 10.693 1.00 48.78 94 LEU A C 1
ATOM 765 O O . LEU A 1 94 ? 9.375 12.310 10.941 1.00 48.78 94 LEU A O 1
ATOM 769 N N . LEU A 1 95 ? 7.895 10.718 11.565 1.00 49.34 95 LEU A N 1
ATOM 770 C CA . LEU A 1 95 ? 7.782 11.023 13.000 1.00 49.34 95 LEU A CA 1
ATOM 771 C C . LEU A 1 95 ? 6.813 12.158 13.351 1.00 49.34 95 LEU A C 1
ATOM 773 O O . LEU A 1 95 ? 7.200 13.214 13.838 1.00 49.34 95 LEU A O 1
ATOM 777 N N . ILE A 1 96 ? 5.517 11.891 13.224 1.00 47.31 96 ILE A N 1
ATOM 778 C CA . ILE A 1 9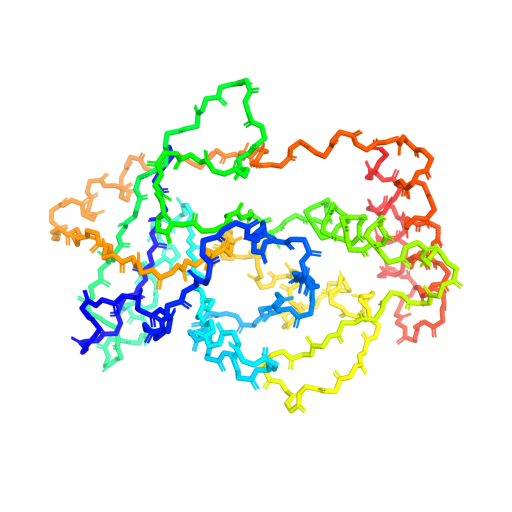6 ? 4.528 12.669 13.969 1.00 47.31 96 ILE A CA 1
ATOM 779 C C . ILE A 1 96 ? 4.430 12.073 15.379 1.00 47.31 96 ILE A C 1
ATOM 781 O O . ILE A 1 96 ? 3.831 11.012 15.543 1.00 47.31 96 ILE A O 1
ATOM 785 N N . ASN A 1 97 ? 5.066 12.735 16.353 1.00 51.53 97 ASN A N 1
ATOM 786 C CA . ASN A 1 97 ? 4.827 12.759 17.814 1.00 51.53 97 ASN A CA 1
ATOM 787 C C . ASN A 1 97 ? 4.614 11.454 18.613 1.00 51.53 97 ASN A C 1
ATOM 789 O O . ASN A 1 97 ? 4.477 11.499 19.833 1.00 51.53 97 ASN A O 1
ATOM 793 N N . ASN A 1 98 ? 4.634 10.281 17.988 1.00 60.81 98 ASN A N 1
ATOM 794 C CA . ASN A 1 98 ? 4.411 9.001 18.640 1.00 60.81 98 ASN A CA 1
ATOM 795 C C . ASN A 1 98 ? 5.722 8.201 18.630 1.00 60.81 98 ASN A C 1
ATOM 797 O O . ASN A 1 98 ? 6.063 7.571 17.633 1.00 60.81 98 ASN A O 1
ATOM 801 N N . GLU A 1 99 ? 6.460 8.209 19.748 1.00 67.12 99 GLU A N 1
ATOM 802 C CA . GLU A 1 99 ? 7.774 7.540 1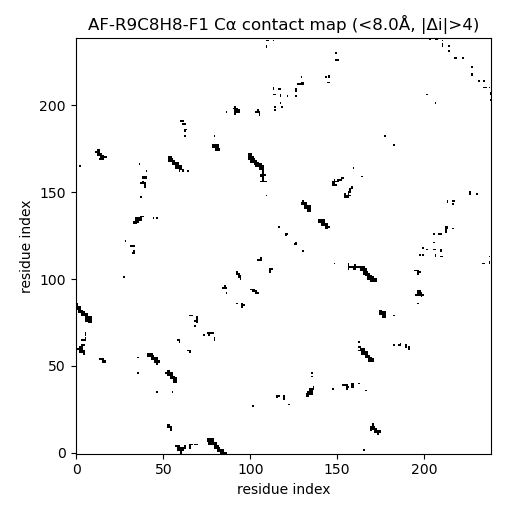9.943 1.00 67.12 99 GLU A CA 1
ATOM 803 C C . GLU A 1 99 ? 7.801 6.033 19.601 1.00 67.12 99 GLU A C 1
ATOM 805 O O . GLU A 1 99 ? 8.854 5.384 19.459 1.00 67.12 99 GLU A O 1
ATOM 810 N N . ASN A 1 100 ? 6.599 5.491 19.492 1.00 70.75 100 ASN A N 1
ATOM 811 C CA . ASN A 1 100 ? 6.240 4.115 19.271 1.00 70.75 100 ASN A CA 1
ATOM 812 C C . ASN A 1 100 ? 5.984 3.813 17.786 1.00 70.75 100 ASN A C 1
ATOM 814 O O . ASN A 1 100 ? 6.079 2.652 17.397 1.00 70.75 100 ASN A O 1
ATOM 818 N N . VAL A 1 101 ? 5.740 4.814 16.937 1.00 74.62 101 VAL A N 1
ATOM 819 C CA . VAL A 1 101 ? 5.639 4.670 15.479 1.00 74.62 101 VAL A CA 1
ATOM 820 C C . VAL A 1 101 ? 6.975 5.035 14.836 1.00 74.62 101 VAL A C 1
ATOM 822 O O . VAL A 1 101 ? 7.546 6.086 15.097 1.00 74.62 101 VAL A O 1
ATOM 825 N N . LEU A 1 102 ? 7.494 4.143 13.994 1.00 72.06 102 LEU A N 1
ATOM 826 C CA . LEU A 1 102 ? 8.791 4.305 13.334 1.00 72.06 102 LEU A CA 1
ATOM 827 C C . LEU A 1 102 ? 8.658 4.841 11.912 1.00 72.06 102 LEU A C 1
ATOM 829 O O . LEU A 1 102 ? 9.539 5.554 11.445 1.00 72.06 102 LEU A O 1
ATOM 833 N N . PHE A 1 103 ? 7.600 4.444 11.209 1.00 74.75 103 PHE A N 1
ATOM 834 C CA . PHE A 1 103 ? 7.420 4.747 9.796 1.00 74.75 103 PHE A CA 1
ATOM 835 C C . PHE A 1 103 ? 5.941 4.678 9.425 1.00 74.75 103 PHE A C 1
ATOM 837 O O . PHE A 1 103 ? 5.275 3.704 9.780 1.00 74.75 103 PHE A O 1
ATOM 844 N N . ILE A 1 104 ? 5.450 5.673 8.684 1.00 79.75 104 ILE A N 1
ATOM 845 C CA . ILE A 1 104 ? 4.142 5.641 8.022 1.00 79.75 104 ILE A CA 1
ATOM 846 C C . ILE A 1 104 ? 4.311 6.149 6.593 1.00 79.75 104 ILE A C 1
ATOM 848 O O . ILE A 1 104 ? 4.851 7.233 6.387 1.00 79.75 104 ILE A O 1
ATOM 852 N N . LYS A 1 105 ? 3.826 5.400 5.598 1.00 80.31 105 LYS A N 1
ATOM 853 C CA . LYS A 1 105 ? 3.858 5.837 4.194 1.00 80.31 105 LYS A CA 1
ATOM 854 C C . LYS A 1 105 ? 2.652 5.283 3.430 1.00 80.31 105 LYS A C 1
ATOM 856 O O . LYS A 1 105 ? 2.403 4.078 3.514 1.00 80.31 105 LYS A O 1
ATOM 861 N N . PRO A 1 106 ? 1.909 6.116 2.679 1.00 85.00 106 PRO A N 1
ATOM 862 C CA . PRO A 1 106 ? 1.000 5.618 1.652 1.00 85.00 106 PRO A CA 1
ATOM 863 C C . PRO A 1 106 ? 1.790 4.841 0.601 1.00 85.00 106 PRO A C 1
ATOM 865 O O . PRO A 1 106 ? 2.862 5.278 0.205 1.00 85.00 106 PRO A O 1
ATOM 868 N N . ILE A 1 107 ? 1.270 3.712 0.130 1.00 85.81 107 ILE A N 1
ATOM 869 C CA . ILE A 1 107 ? 1.909 2.883 -0.909 1.00 85.81 107 ILE A CA 1
ATOM 870 C C . ILE A 1 107 ? 0.966 2.614 -2.087 1.00 85.81 107 ILE A C 1
ATOM 872 O O . ILE A 1 107 ? 1.132 1.665 -2.850 1.00 85.81 107 ILE A O 1
ATOM 876 N N . PHE A 1 108 ? -0.065 3.438 -2.245 1.00 87.00 108 PHE A N 1
ATOM 877 C CA . PHE A 1 108 ? -1.130 3.231 -3.226 1.00 87.00 108 PHE A CA 1
ATOM 878 C C . PHE A 1 108 ? -0.920 3.994 -4.548 1.00 87.00 108 PHE A C 1
ATOM 880 O O . PHE A 1 108 ? -1.618 3.736 -5.541 1.00 87.00 108 PHE A O 1
ATOM 887 N N . ARG A 1 109 ? 0.066 4.902 -4.609 1.00 87.50 109 ARG A N 1
ATOM 888 C CA . ARG A 1 109 ? 0.443 5.650 -5.822 1.00 87.50 109 ARG A CA 1
ATOM 889 C C . ARG A 1 109 ? 1.791 5.176 -6.336 1.00 87.50 109 ARG A C 1
ATOM 891 O O . ARG A 1 109 ? 2.657 4.804 -5.560 1.00 87.50 109 ARG A O 1
ATOM 898 N N . LEU A 1 110 ? 2.000 5.239 -7.651 1.00 87.81 110 LEU A N 1
ATOM 899 C CA . LEU A 1 110 ? 3.288 4.860 -8.248 1.00 87.81 110 LEU A CA 1
ATOM 900 C C . LEU A 1 110 ? 4.445 5.709 -7.695 1.00 87.81 110 LEU A C 1
ATOM 902 O O . LEU A 1 110 ? 5.512 5.173 -7.409 1.00 87.81 110 LEU A O 1
ATOM 906 N N . SER A 1 111 ? 4.208 7.010 -7.501 1.00 85.38 111 SER A N 1
ATOM 907 C CA . SER A 1 111 ? 5.179 7.935 -6.914 1.00 85.38 111 SER A CA 1
ATOM 908 C C . SER A 1 111 ? 5.640 7.490 -5.528 1.00 85.38 111 SER A C 1
ATOM 910 O O . SER A 1 111 ? 6.822 7.592 -5.239 1.00 85.38 111 SER A O 1
ATOM 912 N N . ASP A 1 112 ? 4.756 6.906 -4.712 1.00 84.19 112 ASP A N 1
ATOM 913 C CA . ASP A 1 112 ? 5.128 6.425 -3.381 1.00 84.19 112 ASP A CA 1
ATOM 914 C C . ASP A 1 112 ? 6.182 5.311 -3.439 1.00 84.19 112 ASP A C 1
ATOM 916 O O . ASP A 1 112 ? 7.111 5.292 -2.634 1.00 84.19 112 ASP A O 1
ATOM 920 N N . TRP A 1 113 ? 6.065 4.401 -4.409 1.00 84.50 113 TRP A N 1
ATOM 921 C CA . TRP A 1 113 ? 7.040 3.328 -4.619 1.00 84.50 113 TRP A CA 1
ATOM 922 C C . TRP A 1 113 ? 8.361 3.851 -5.177 1.00 84.50 113 TRP A C 1
ATOM 924 O O . TRP A 1 113 ? 9.415 3.312 -4.849 1.00 84.50 113 TRP A O 1
ATOM 934 N N . ILE A 1 114 ? 8.315 4.903 -5.998 1.00 85.38 114 ILE A N 1
ATOM 935 C CA . ILE A 1 114 ? 9.518 5.579 -6.493 1.00 85.38 114 ILE A CA 1
ATOM 936 C C . ILE A 1 114 ? 10.229 6.294 -5.346 1.00 85.38 114 ILE A C 1
ATOM 938 O O . ILE A 1 114 ? 11.433 6.122 -5.205 1.00 85.38 114 ILE A O 1
ATOM 942 N N . ASP A 1 115 ? 9.506 7.020 -4.492 1.00 80.44 115 ASP A N 1
ATOM 943 C CA . ASP A 1 115 ? 10.079 7.675 -3.310 1.00 80.44 115 ASP A CA 1
ATOM 944 C C . ASP A 1 115 ? 10.760 6.656 -2.389 1.00 80.44 115 ASP A C 1
ATOM 946 O O . ASP A 1 115 ? 11.879 6.872 -1.924 1.00 80.44 115 ASP A O 1
ATOM 950 N N . LEU A 1 116 ? 10.102 5.512 -2.162 1.00 79.56 116 LEU A N 1
ATOM 951 C CA . LEU A 1 116 ? 10.678 4.396 -1.417 1.00 79.56 116 LEU A CA 1
ATOM 952 C C . LEU A 1 116 ? 11.939 3.871 -2.105 1.00 79.56 116 LEU A C 1
ATOM 954 O O . LEU A 1 116 ? 12.957 3.679 -1.447 1.00 79.56 116 LEU A O 1
ATOM 958 N N . ALA A 1 117 ? 11.905 3.642 -3.416 1.00 81.44 117 ALA A N 1
ATOM 959 C CA . ALA A 1 117 ? 13.068 3.179 -4.163 1.00 81.44 117 ALA A CA 1
ATOM 960 C C . ALA A 1 117 ? 14.242 4.163 -4.064 1.00 81.44 117 ALA A C 1
ATOM 962 O O . ALA A 1 117 ? 15.357 3.737 -3.780 1.00 81.44 117 ALA A O 1
ATOM 963 N N . ILE A 1 118 ? 13.986 5.466 -4.200 1.00 78.94 118 ILE A N 1
ATOM 964 C CA . ILE A 1 118 ? 14.992 6.520 -4.033 1.00 78.94 118 ILE A CA 1
ATOM 965 C C . ILE A 1 118 ? 15.607 6.458 -2.640 1.00 78.94 118 ILE A C 1
ATOM 967 O O . ILE A 1 118 ? 16.825 6.361 -2.530 1.00 78.94 118 ILE A O 1
ATOM 971 N N . TYR A 1 119 ? 14.776 6.442 -1.593 1.00 73.94 119 TYR A N 1
ATOM 972 C CA . TYR A 1 119 ? 15.244 6.340 -0.211 1.00 73.94 119 TYR A CA 1
ATOM 973 C C . TYR A 1 119 ? 16.208 5.155 -0.029 1.00 73.94 119 TYR A C 1
ATOM 975 O O . TYR A 1 119 ? 17.285 5.293 0.545 1.00 73.94 119 TYR A O 1
ATOM 983 N N . ASN A 1 120 ? 15.865 3.995 -0.600 1.00 72.31 120 ASN A N 1
ATOM 984 C CA . ASN A 1 120 ? 16.690 2.792 -0.503 1.00 72.31 120 ASN A CA 1
ATOM 985 C C . ASN A 1 120 ? 17.990 2.864 -1.314 1.00 72.31 120 ASN A C 1
ATOM 987 O O . ASN A 1 120 ? 19.002 2.304 -0.894 1.00 72.31 120 ASN A O 1
ATOM 991 N N . VAL A 1 121 ? 17.983 3.515 -2.475 1.00 71.12 121 VAL A N 1
ATOM 992 C CA . VAL A 1 121 ? 19.182 3.648 -3.311 1.00 71.12 121 VAL A CA 1
ATOM 993 C C . VAL A 1 121 ? 20.148 4.681 -2.721 1.00 71.12 121 VAL A C 1
ATOM 995 O O . VAL A 1 121 ? 21.351 4.425 -2.694 1.00 71.12 121 VAL A O 1
ATOM 998 N N . SER A 1 122 ? 19.643 5.795 -2.183 1.00 64.69 122 SER A N 1
ATOM 999 C CA . SER A 1 122 ? 20.457 6.839 -1.546 1.00 64.69 122 SER A CA 1
ATOM 1000 C C . SER A 1 122 ? 21.239 6.329 -0.330 1.00 64.69 122 SER A C 1
ATOM 1002 O O . SER A 1 122 ? 22.394 6.711 -0.151 1.00 64.69 122 SER A O 1
ATOM 1004 N N . GLU A 1 123 ? 20.670 5.413 0.463 1.00 61.62 123 GLU A N 1
ATOM 1005 C CA . GLU A 1 123 ? 21.394 4.760 1.567 1.00 61.62 123 GLU A CA 1
ATOM 1006 C C . GLU A 1 123 ? 22.471 3.775 1.077 1.00 61.62 123 GLU A C 1
ATOM 1008 O O . GLU A 1 123 ? 23.546 3.683 1.670 1.00 61.62 123 GLU A O 1
ATOM 1013 N N . ASN A 1 124 ? 22.216 3.055 -0.022 1.00 59.09 124 ASN A N 1
ATOM 1014 C CA . ASN A 1 124 ? 23.097 1.991 -0.519 1.00 59.09 124 ASN A CA 1
ATOM 1015 C C . ASN A 1 124 ? 24.099 2.445 -1.602 1.00 59.09 124 ASN A C 1
ATOM 1017 O O . ASN A 1 124 ? 24.914 1.636 -2.044 1.00 59.09 124 ASN A O 1
ATOM 1021 N N . LYS A 1 125 ? 24.038 3.710 -2.049 1.00 60.12 125 LYS A N 1
ATOM 1022 C CA . LYS A 1 125 ? 24.880 4.335 -3.097 1.00 60.12 125 LYS A CA 1
ATOM 1023 C C . LYS A 1 125 ? 24.955 3.582 -4.441 1.00 60.12 125 LYS A C 1
ATOM 1025 O O . LYS A 1 125 ? 25.836 3.866 -5.248 1.00 60.12 125 LYS A O 1
ATOM 1030 N N . ASN A 1 126 ? 24.045 2.645 -4.710 1.00 58.47 126 ASN A N 1
ATOM 1031 C CA . ASN A 1 126 ? 24.081 1.782 -5.894 1.00 58.47 126 ASN A CA 1
ATOM 1032 C C . ASN A 1 126 ? 22.931 2.102 -6.855 1.00 58.47 126 ASN A C 1
ATOM 1034 O O . ASN A 1 126 ? 21.901 1.433 -6.868 1.00 58.47 126 ASN A O 1
ATOM 1038 N N . TYR A 1 127 ? 23.141 3.120 -7.689 1.00 56.31 127 TYR A N 1
ATOM 1039 C CA . TYR A 1 127 ? 22.166 3.639 -8.657 1.00 56.31 127 TYR A CA 1
ATOM 1040 C C . TYR A 1 127 ? 22.069 2.814 -9.964 1.00 56.31 127 TYR A C 1
ATOM 1042 O O . TYR A 1 127 ? 21.198 3.066 -10.794 1.00 56.31 127 TYR A O 1
ATOM 1050 N N . CYS A 1 128 ? 22.940 1.811 -10.153 1.00 51.78 128 CYS A N 1
ATOM 1051 C CA . CYS A 1 128 ? 23.173 1.149 -11.449 1.00 51.78 128 CYS A CA 1
ATOM 1052 C C . CYS A 1 128 ? 22.746 -0.330 -11.546 1.00 51.78 128 CYS A C 1
ATOM 1054 O O . CYS A 1 128 ? 23.074 -0.987 -12.534 1.00 51.78 128 CYS A O 1
ATOM 1056 N N . LEU A 1 129 ? 22.032 -0.878 -10.561 1.00 60.69 129 LEU A N 1
ATOM 1057 C CA . LEU A 1 129 ? 21.529 -2.258 -10.606 1.00 60.69 129 LEU A CA 1
ATOM 1058 C C . LEU A 1 129 ? 19.995 -2.282 -10.697 1.00 60.69 129 LEU A C 1
ATOM 1060 O O . LEU A 1 129 ? 19.352 -1.330 -10.242 1.00 60.69 129 LEU A O 1
ATOM 1064 N N . PRO A 1 130 ? 19.400 -3.341 -11.288 1.00 68.06 130 PRO A N 1
ATOM 1065 C CA . PRO A 1 130 ? 17.959 -3.548 -11.220 1.00 68.06 130 PRO A CA 1
ATOM 1066 C C . PRO A 1 130 ? 17.521 -3.466 -9.759 1.00 68.06 130 PRO A C 1
ATOM 1068 O O . PRO A 1 130 ? 18.104 -4.116 -8.889 1.00 68.06 130 PRO A O 1
ATOM 1071 N N . ILE A 1 131 ? 16.522 -2.629 -9.481 1.00 79.19 131 ILE A N 1
ATOM 1072 C CA . ILE A 1 131 ? 16.061 -2.404 -8.111 1.00 79.19 131 ILE A CA 1
ATOM 1073 C C . ILE A 1 131 ? 15.304 -3.656 -7.696 1.00 79.19 131 ILE A C 1
ATOM 1075 O O . ILE A 1 131 ? 14.190 -3.892 -8.158 1.00 79.19 131 ILE A O 1
ATOM 1079 N N . THR A 1 132 ? 15.913 -4.488 -6.862 1.00 77.75 132 THR A N 1
ATOM 1080 C CA . THR A 1 132 ? 15.304 -5.724 -6.375 1.00 77.75 132 THR A CA 1
ATOM 1081 C C . THR A 1 132 ? 14.694 -5.529 -5.004 1.00 77.75 132 THR A C 1
ATOM 1083 O O . THR A 1 132 ? 15.228 -4.801 -4.169 1.00 77.75 132 THR A O 1
ATOM 1086 N N . ILE A 1 133 ? 13.593 -6.229 -4.762 1.00 76.12 133 ILE A N 1
ATOM 1087 C CA . ILE A 1 133 ? 12.925 -6.247 -3.470 1.00 76.12 133 ILE A CA 1
ATOM 1088 C C . ILE A 1 133 ? 12.781 -7.677 -2.968 1.00 76.12 133 ILE A C 1
ATOM 1090 O O . ILE A 1 133 ? 12.677 -8.624 -3.750 1.00 76.12 133 ILE A O 1
ATOM 1094 N N . ASN A 1 134 ? 12.737 -7.835 -1.653 1.00 70.12 134 ASN A N 1
ATOM 1095 C CA . ASN A 1 134 ? 12.392 -9.089 -1.005 1.00 70.12 134 ASN A CA 1
ATOM 1096 C C . ASN A 1 134 ? 10.881 -9.195 -0.809 1.00 70.12 134 ASN A C 1
ATOM 1098 O O . ASN A 1 134 ? 10.233 -8.267 -0.333 1.00 70.12 134 ASN A O 1
ATOM 1102 N N . ASN A 1 135 ? 10.313 -10.357 -1.135 1.00 63.94 135 ASN A N 1
ATOM 1103 C CA . ASN A 1 135 ? 8.892 -10.582 -0.911 1.00 63.94 135 ASN A CA 1
ATOM 1104 C C . ASN A 1 135 ? 8.640 -11.040 0.527 1.00 63.94 135 ASN A C 1
ATOM 1106 O O . ASN A 1 135 ? 9.005 -12.163 0.891 1.00 63.94 135 ASN A O 1
ATOM 1110 N N . VAL A 1 136 ? 7.974 -10.214 1.334 1.00 62.44 136 VAL A N 1
ATOM 1111 C CA . VAL A 1 136 ? 7.569 -10.610 2.692 1.00 62.44 136 VAL A CA 1
ATOM 1112 C C . VAL A 1 136 ? 6.462 -11.674 2.701 1.00 62.44 136 VAL A C 1
ATOM 1114 O O . VAL A 1 136 ? 6.352 -12.408 3.682 1.00 62.44 136 VAL A O 1
ATOM 1117 N N . ASN A 1 137 ? 5.717 -11.822 1.596 1.00 57.91 137 ASN A N 1
ATOM 1118 C CA . ASN A 1 137 ? 4.676 -12.840 1.407 1.00 57.91 137 ASN A CA 1
ATOM 1119 C C . ASN A 1 137 ? 5.208 -14.178 0.858 1.00 57.91 137 ASN A C 1
ATOM 1121 O O . ASN A 1 137 ? 4.611 -15.215 1.126 1.00 57.91 137 ASN A O 1
ATOM 1125 N N . TYR A 1 138 ? 6.327 -14.190 0.119 1.00 54.25 138 TYR A N 1
ATOM 1126 C CA . TYR A 1 138 ? 6.831 -15.392 -0.570 1.00 54.25 138 TYR A CA 1
ATOM 1127 C C . TYR A 1 138 ? 8.299 -15.674 -0.253 1.00 54.25 138 TYR A C 1
ATOM 1129 O O . TYR A 1 138 ? 9.186 -15.205 -0.964 1.00 54.25 138 TYR A O 1
ATOM 1137 N N . ALA A 1 139 ? 8.549 -16.453 0.808 1.00 56.31 139 ALA A N 1
ATOM 1138 C CA . ALA A 1 139 ? 9.841 -17.069 1.161 1.00 56.31 139 ALA A CA 1
ATOM 1139 C C . ALA A 1 139 ? 11.098 -16.163 1.090 1.00 56.31 139 ALA A C 1
ATOM 1141 O O . ALA A 1 139 ? 12.217 -16.666 1.142 1.00 56.31 139 ALA A O 1
ATOM 1142 N N . ARG A 1 140 ? 10.931 -14.833 1.024 1.00 60.47 140 ARG A N 1
ATOM 1143 C CA . ARG A 1 140 ? 11.993 -13.823 0.935 1.00 60.47 140 ARG A CA 1
ATOM 1144 C C . ARG A 1 140 ? 12.975 -14.042 -0.230 1.00 60.47 140 ARG A C 1
ATOM 1146 O O . ARG A 1 140 ? 14.177 -13.880 -0.038 1.00 60.47 140 ARG A O 1
ATOM 1153 N N . LYS A 1 141 ? 12.484 -14.407 -1.423 1.00 67.44 141 LYS A N 1
ATOM 1154 C CA . LYS A 1 141 ? 13.300 -14.384 -2.654 1.00 67.44 141 LYS A CA 1
ATOM 1155 C C . LYS A 1 141 ? 13.337 -12.964 -3.226 1.00 67.44 141 LYS A C 1
ATOM 1157 O O . LYS A 1 141 ? 12.304 -12.294 -3.248 1.00 67.44 141 LYS A O 1
ATOM 1162 N N . GLU A 1 142 ? 14.506 -12.528 -3.689 1.00 76.12 142 GLU A N 1
ATOM 1163 C CA . GLU A 1 142 ? 14.672 -11.245 -4.377 1.00 76.12 142 GLU A CA 1
ATOM 1164 C C . GLU A 1 142 ? 14.043 -11.284 -5.773 1.00 76.12 142 GLU A C 1
ATOM 1166 O O . GLU A 1 142 ? 14.184 -12.264 -6.511 1.00 76.12 142 GLU A O 1
ATOM 1171 N N . PHE A 1 143 ? 13.336 -10.216 -6.136 1.00 79.81 143 PHE A N 1
ATOM 1172 C CA . PHE A 1 143 ? 12.730 -10.054 -7.454 1.00 79.81 143 PHE A CA 1
ATOM 1173 C C . PHE A 1 143 ? 12.697 -8.577 -7.879 1.00 79.81 143 PHE A C 1
ATOM 1175 O O . PHE A 1 143 ? 12.720 -7.698 -7.018 1.00 79.81 143 PHE A O 1
ATOM 1182 N N . PRO A 1 144 ? 12.640 -8.272 -9.189 1.00 85.81 144 PRO A N 1
ATOM 1183 C CA . PRO A 1 144 ? 12.642 -6.891 -9.671 1.00 85.81 144 PRO A CA 1
ATOM 1184 C C . PRO A 1 144 ? 11.432 -6.084 -9.181 1.00 85.81 144 PRO A C 1
ATOM 1186 O O . PRO A 1 144 ? 10.288 -6.518 -9.349 1.00 85.81 144 PRO A O 1
ATOM 1189 N N . LEU A 1 145 ? 11.675 -4.878 -8.656 1.00 87.06 145 LEU A N 1
ATOM 1190 C CA . LEU A 1 145 ? 10.656 -3.930 -8.196 1.00 87.06 145 LEU A CA 1
ATOM 1191 C C . LEU A 1 145 ? 9.621 -3.670 -9.286 1.00 87.06 145 LEU A C 1
ATOM 1193 O O . LEU A 1 145 ? 8.430 -3.598 -8.997 1.00 87.06 145 LEU A O 1
ATOM 1197 N N . ILE A 1 146 ? 10.050 -3.575 -10.543 1.00 88.94 146 ILE A N 1
ATOM 1198 C CA . ILE A 1 146 ? 9.155 -3.312 -11.668 1.00 88.94 146 ILE A CA 1
ATOM 1199 C C . ILE A 1 146 ? 7.984 -4.308 -11.734 1.00 88.94 146 ILE A C 1
ATOM 1201 O O . ILE A 1 146 ? 6.864 -3.897 -12.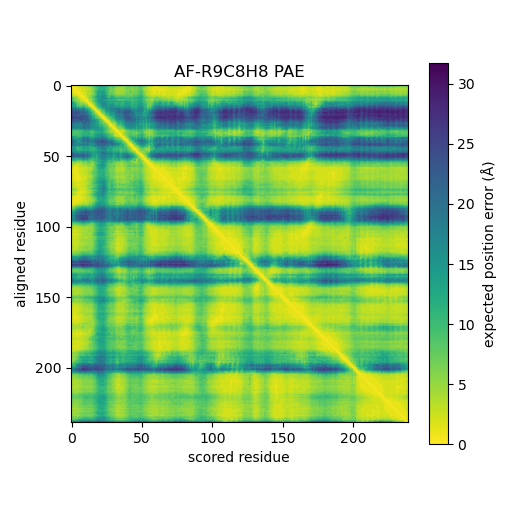021 1.00 88.94 146 ILE A O 1
ATOM 1205 N N . ASN A 1 147 ? 8.176 -5.573 -11.334 1.00 86.06 147 ASN A N 1
ATOM 1206 C CA . ASN A 1 147 ? 7.115 -6.587 -11.310 1.00 86.06 147 ASN A CA 1
ATOM 1207 C C . ASN A 1 147 ? 6.003 -6.268 -10.298 1.00 86.06 147 ASN A C 1
ATOM 1209 O O . ASN A 1 147 ? 4.886 -6.759 -10.436 1.00 86.06 147 ASN A O 1
ATOM 1213 N N . THR A 1 148 ? 6.287 -5.449 -9.284 1.00 85.00 148 THR A N 1
ATOM 1214 C CA . THR A 1 148 ? 5.281 -4.951 -8.330 1.00 85.00 148 THR A CA 1
ATOM 1215 C C . THR A 1 148 ? 4.424 -3.832 -8.900 1.00 85.00 148 THR A C 1
ATOM 1217 O O . THR A 1 148 ? 3.262 -3.683 -8.517 1.00 85.00 148 THR A O 1
ATOM 1220 N N . LEU A 1 149 ? 5.018 -3.056 -9.809 1.00 87.81 149 LEU A N 1
ATOM 1221 C CA . LEU A 1 149 ? 4.443 -1.850 -10.382 1.00 87.81 149 LEU A CA 1
ATOM 1222 C C . LEU A 1 149 ? 3.587 -2.178 -11.604 1.00 87.81 149 LEU A C 1
ATOM 1224 O O . LEU A 1 149 ? 2.702 -1.395 -11.944 1.00 87.81 149 LEU A O 1
ATOM 1228 N N . VAL A 1 150 ? 3.822 -3.331 -12.248 1.00 86.25 150 VAL A N 1
ATOM 1229 C CA . VAL A 1 150 ? 3.022 -3.779 -13.391 1.00 86.25 150 VAL A CA 1
ATOM 1230 C C . VAL A 1 150 ? 1.551 -3.928 -12.980 1.00 86.25 150 VAL A C 1
ATOM 1232 O O . VAL A 1 150 ? 1.230 -4.793 -12.157 1.00 86.25 150 VAL A O 1
ATOM 1235 N N . PRO A 1 151 ? 0.628 -3.144 -13.575 1.00 79.94 151 PRO A N 1
ATOM 1236 C CA . PRO A 1 151 ? -0.781 -3.229 -13.245 1.00 79.94 151 PRO A CA 1
ATOM 1237 C C . PRO A 1 151 ? -1.321 -4.605 -13.615 1.00 79.94 151 PRO A C 1
ATOM 1239 O O . PRO A 1 151 ? -1.273 -5.044 -14.767 1.00 79.94 151 PRO A O 1
ATOM 1242 N N . SER A 1 152 ? -1.862 -5.286 -12.619 1.00 83.50 152 SER A N 1
ATOM 1243 C CA . SER A 1 152 ? -2.594 -6.534 -12.784 1.00 83.50 152 SER A CA 1
ATOM 1244 C C . SER A 1 152 ? -3.614 -6.638 -11.662 1.00 83.50 152 SER A C 1
ATOM 1246 O O . SER A 1 152 ? -3.424 -6.047 -10.603 1.00 83.50 152 SER A O 1
ATOM 1248 N N . ARG A 1 153 ? -4.702 -7.389 -11.868 1.00 80.00 153 ARG A N 1
ATOM 1249 C CA . ARG A 1 153 ? -5.774 -7.529 -10.863 1.00 80.00 153 ARG A CA 1
ATOM 1250 C C . ARG A 1 153 ? -5.241 -7.906 -9.474 1.00 80.00 153 ARG A C 1
ATOM 1252 O O . ARG A 1 153 ? -5.794 -7.463 -8.478 1.00 80.00 153 ARG A O 1
ATOM 1259 N N . TRP A 1 154 ? -4.165 -8.689 -9.436 1.00 75.69 154 TRP A N 1
ATOM 1260 C CA . TRP A 1 154 ? -3.520 -9.168 -8.215 1.00 75.69 154 TRP A CA 1
ATOM 1261 C C . TRP A 1 154 ? -2.118 -8.571 -8.001 1.00 75.69 154 TRP A C 1
ATOM 1263 O O . TRP A 1 154 ? -1.340 -9.069 -7.195 1.00 75.69 154 TRP A O 1
ATOM 1273 N N . GLY A 1 155 ? -1.757 -7.521 -8.738 1.00 78.38 155 GLY A N 1
ATOM 1274 C CA . GLY A 1 155 ? -0.459 -6.862 -8.611 1.00 78.38 155 GLY A CA 1
ATOM 1275 C C . GLY A 1 155 ? -0.403 -6.002 -7.356 1.00 78.38 155 GLY A C 1
ATOM 1276 O O . GLY A 1 155 ? -1.391 -5.356 -7.014 1.00 78.38 155 GLY A O 1
ATOM 1277 N N . ALA A 1 156 ? 0.751 -5.949 -6.690 1.00 83.38 156 ALA A N 1
ATOM 1278 C CA . ALA A 1 156 ? 0.885 -5.237 -5.419 1.00 83.38 156 ALA A CA 1
ATOM 1279 C C . ALA A 1 156 ? 0.464 -3.767 -5.499 1.00 83.38 156 ALA A C 1
ATOM 1281 O O . ALA A 1 156 ? -0.326 -3.323 -4.671 1.00 83.38 156 ALA A O 1
ATOM 1282 N N . LEU A 1 157 ? 0.899 -3.033 -6.532 1.00 86.38 157 LEU A N 1
ATOM 1283 C CA . LEU A 1 157 ? 0.469 -1.647 -6.724 1.00 86.38 157 LEU A CA 1
ATOM 1284 C C . LEU A 1 157 ? -1.049 -1.536 -6.923 1.00 86.38 157 LEU A C 1
ATOM 1286 O O . LEU A 1 157 ? -1.674 -0.633 -6.379 1.00 86.38 157 LEU A O 1
ATOM 1290 N N . SER A 1 158 ? -1.661 -2.437 -7.694 1.00 86.12 158 SER A N 1
ATOM 1291 C CA . SER A 1 158 ? -3.109 -2.425 -7.941 1.00 86.12 158 SER A CA 1
ATOM 1292 C C . SER A 1 158 ? -3.918 -2.732 -6.680 1.00 86.12 158 SER A C 1
ATOM 1294 O O . SER A 1 158 ? -4.970 -2.128 -6.464 1.00 86.12 158 SER A O 1
ATOM 1296 N N . LEU A 1 159 ? -3.421 -3.631 -5.834 1.00 84.62 159 LEU A N 1
ATOM 1297 C CA . LEU A 1 159 ? -4.059 -4.004 -4.574 1.00 84.62 159 LEU A CA 1
ATOM 1298 C C . LEU A 1 159 ? -3.917 -2.897 -3.530 1.00 84.62 159 LEU A C 1
ATOM 1300 O O . LEU A 1 159 ? -4.930 -2.441 -3.001 1.00 84.62 159 LEU A O 1
ATOM 1304 N N . ALA A 1 160 ? -2.702 -2.377 -3.338 1.00 87.75 160 ALA A N 1
ATOM 1305 C CA . ALA A 1 160 ? -2.455 -1.214 -2.492 1.00 87.75 160 ALA A CA 1
ATOM 1306 C C . ALA A 1 160 ? -3.302 -0.012 -2.938 1.00 87.75 160 ALA A C 1
ATOM 1308 O O . ALA A 1 160 ? -3.902 0.670 -2.109 1.00 87.75 160 ALA A O 1
ATOM 1309 N N . ARG A 1 161 ? -3.430 0.204 -4.258 1.00 88.69 161 ARG A N 1
ATOM 1310 C CA . ARG A 1 161 ? -4.294 1.241 -4.840 1.00 88.69 161 ARG A CA 1
ATOM 1311 C C . ARG A 1 161 ? -5.762 1.068 -4.493 1.00 88.69 161 ARG A C 1
ATOM 1313 O O . ARG A 1 161 ? -6.404 2.034 -4.098 1.00 88.69 161 ARG A O 1
ATOM 1320 N N . SER A 1 162 ? -6.276 -0.148 -4.627 1.00 87.88 162 SER A N 1
ATOM 1321 C CA . SER A 1 162 ? -7.684 -0.448 -4.352 1.00 87.88 162 SER A CA 1
ATOM 1322 C C . SER A 1 162 ? -8.032 -0.304 -2.870 1.00 87.88 162 SER A C 1
ATOM 1324 O O . SER A 1 162 ? -9.169 0.018 -2.543 1.00 87.88 162 SER A O 1
ATOM 1326 N N . ALA A 1 163 ? -7.058 -0.533 -1.985 1.00 87.62 163 ALA A N 1
ATOM 1327 C CA . ALA A 1 163 ? -7.224 -0.432 -0.540 1.00 87.62 163 ALA A CA 1
ATOM 1328 C C . ALA A 1 163 ? -6.817 0.933 0.044 1.00 87.62 163 ALA A C 1
ATOM 1330 O O . ALA A 1 163 ? -6.969 1.130 1.247 1.00 87.62 163 ALA A O 1
ATOM 1331 N N . ARG A 1 164 ? -6.274 1.854 -0.770 1.00 89.50 164 ARG A N 1
ATOM 1332 C CA . ARG A 1 164 ? -5.603 3.084 -0.302 1.00 89.50 164 ARG A CA 1
ATOM 1333 C C . ARG A 1 164 ? -4.652 2.804 0.863 1.00 89.50 164 ARG A C 1
ATOM 1335 O O . ARG A 1 164 ? -4.753 3.358 1.951 1.00 89.50 164 ARG A O 1
ATOM 1342 N N . GLU A 1 165 ? -3.753 1.860 0.627 1.00 88.06 165 GLU A N 1
ATOM 1343 C CA . GLU A 1 165 ? -2.954 1.253 1.680 1.00 88.06 165 GLU A CA 1
ATOM 1344 C C . GLU A 1 165 ? -1.854 2.169 2.231 1.00 88.06 165 GLU A C 1
ATOM 1346 O O . GLU A 1 165 ? -1.013 2.690 1.494 1.00 88.06 165 GLU A O 1
ATOM 1351 N N . TYR A 1 166 ? -1.816 2.277 3.554 1.00 87.19 166 TYR A N 1
ATOM 1352 C CA . TYR A 1 166 ? -0.740 2.866 4.334 1.00 87.19 166 TYR A CA 1
ATOM 1353 C C . TYR A 1 166 ? 0.016 1.765 5.056 1.00 87.19 166 TYR A C 1
ATOM 1355 O O . TYR A 1 166 ? -0.565 0.985 5.812 1.00 87.19 166 TYR A O 1
ATOM 1363 N N . VAL A 1 167 ? 1.331 1.746 4.881 1.00 83.00 167 VAL A N 1
ATOM 1364 C CA . VAL A 1 167 ? 2.201 0.902 5.693 1.00 83.00 167 VAL A CA 1
ATOM 1365 C C . VAL A 1 167 ? 2.575 1.646 6.957 1.00 83.00 167 VAL A C 1
ATOM 1367 O O . VAL A 1 167 ? 3.055 2.775 6.889 1.00 83.00 167 VAL A O 1
ATOM 1370 N N . VAL A 1 168 ? 2.410 0.976 8.095 1.00 80.88 168 VAL A N 1
ATOM 1371 C CA . VAL A 1 168 ? 2.806 1.452 9.418 1.00 80.88 168 VAL A CA 1
ATOM 1372 C C . VAL A 1 168 ? 3.792 0.459 10.029 1.00 80.88 168 VAL A C 1
ATOM 1374 O O . VAL A 1 168 ? 3.458 -0.702 10.270 1.00 80.88 168 VAL A O 1
ATOM 1377 N N . ILE A 1 169 ? 5.013 0.916 10.308 1.00 77.19 169 ILE A N 1
ATOM 1378 C CA . ILE A 1 169 ? 6.013 0.171 11.081 1.00 77.19 169 ILE A CA 1
ATOM 1379 C C . ILE A 1 169 ? 6.118 0.842 12.445 1.00 77.19 169 ILE A C 1
ATOM 1381 O O . ILE A 1 169 ? 6.361 2.044 12.540 1.00 77.19 169 ILE A O 1
ATOM 1385 N N . CYS A 1 170 ? 5.949 0.075 13.516 1.00 73.25 170 CYS A N 1
ATOM 1386 C CA . CYS A 1 170 ? 5.964 0.587 14.884 1.00 73.25 170 CYS A CA 1
ATOM 1387 C C . CYS A 1 170 ? 6.758 -0.334 15.824 1.00 73.25 170 CYS A C 1
ATOM 1389 O O . CYS A 1 170 ? 6.961 -1.517 15.546 1.00 73.25 170 CYS A O 1
ATOM 1391 N N . LYS A 1 171 ? 7.228 0.226 16.945 1.00 70.44 171 LYS A N 1
ATOM 1392 C CA . LYS A 1 171 ? 7.769 -0.517 18.089 1.00 70.44 171 LYS A CA 1
ATOM 1393 C C . LYS A 1 171 ? 6.631 -1.202 18.848 1.00 70.44 171 LYS A C 1
ATOM 1395 O O . LYS A 1 171 ? 6.651 -2.412 19.048 1.00 70.44 171 LYS A O 1
ATOM 1400 N N . ASN A 1 172 ? 5.636 -0.431 19.260 1.00 69.75 172 ASN A N 1
ATOM 1401 C CA . ASN A 1 172 ? 4.432 -0.908 19.926 1.00 69.75 172 ASN A CA 1
ATOM 1402 C C . ASN A 1 172 ? 3.322 0.095 19.636 1.00 69.75 172 ASN A C 1
ATOM 1404 O O . ASN A 1 172 ? 3.529 1.276 19.847 1.00 69.75 172 ASN A O 1
ATOM 1408 N N . LEU A 1 173 ? 2.167 -0.343 19.165 1.00 75.56 173 LEU A N 1
ATOM 1409 C CA . LEU A 1 173 ? 1.033 0.528 18.902 1.00 75.56 173 LEU A CA 1
ATOM 1410 C C . LEU A 1 173 ? -0.225 -0.121 19.475 1.00 75.56 173 LEU A C 1
ATOM 1412 O O . LEU A 1 173 ? -0.477 -1.306 19.274 1.00 75.56 173 LEU A O 1
ATOM 1416 N N . VAL A 1 174 ? -1.024 0.642 20.206 1.00 78.38 174 VAL A N 1
ATOM 1417 C CA . VAL A 1 174 ? -2.356 0.211 20.634 1.00 78.38 174 VAL A CA 1
ATOM 1418 C C . VAL A 1 174 ? -3.338 1.079 19.859 1.00 78.38 174 VAL A C 1
ATOM 1420 O O . VAL A 1 174 ? -3.465 2.249 20.200 1.00 78.38 174 VAL A O 1
ATOM 1423 N N . PRO A 1 175 ? -3.950 0.567 18.776 1.00 81.81 175 PRO A N 1
ATOM 1424 C CA . PRO A 1 175 ? -4.987 1.298 18.068 1.00 81.81 175 PRO A CA 1
ATOM 1425 C C . PRO A 1 175 ? -6.193 1.491 18.979 1.00 81.81 175 PRO A C 1
ATOM 1427 O O . PRO A 1 175 ? -6.588 0.564 19.694 1.00 81.81 175 PRO A O 1
ATOM 1430 N N . ASP A 1 176 ? -6.801 2.663 18.894 1.00 88.31 176 ASP A N 1
ATOM 1431 C CA . ASP A 1 176 ? -8.108 2.900 19.484 1.00 88.31 176 ASP A CA 1
ATOM 1432 C C . ASP A 1 176 ? -9.173 2.129 18.698 1.00 88.31 176 ASP A C 1
ATOM 1434 O O . ASP A 1 176 ? -8.997 1.822 17.518 1.00 88.31 176 ASP A O 1
ATOM 1438 N N . ILE A 1 177 ? -10.280 1.771 19.346 1.00 90.94 177 ILE A N 1
ATOM 1439 C CA . ILE A 1 177 ? -11.324 0.932 18.743 1.00 90.94 177 ILE A CA 1
ATOM 1440 C C . ILE A 1 177 ? -12.584 1.768 18.566 1.00 90.94 177 ILE A C 1
ATOM 1442 O O . ILE A 1 177 ? -13.123 2.283 19.544 1.00 90.94 177 ILE A O 1
ATOM 1446 N N . LEU A 1 178 ? -13.079 1.864 17.330 1.00 92.38 178 LEU A N 1
ATOM 1447 C CA . LEU A 1 178 ? -14.336 2.558 17.060 1.00 92.38 178 LEU A CA 1
ATOM 1448 C C . LEU A 1 178 ? -15.524 1.769 17.608 1.00 92.38 178 LEU A C 1
ATOM 1450 O O . LEU A 1 178 ? -15.628 0.550 17.428 1.00 92.38 178 LEU A O 1
ATOM 1454 N N . SER A 1 179 ? -16.472 2.484 18.215 1.00 93.12 179 SER A N 1
ATOM 1455 C CA . SER A 1 179 ? -17.792 1.922 18.477 1.00 93.12 179 SER A CA 1
ATOM 1456 C C . SER A 1 179 ? -18.578 1.780 17.168 1.00 93.12 179 SER A C 1
ATOM 1458 O O . SER A 1 179 ? -18.285 2.438 16.170 1.00 93.12 179 SER A O 1
ATOM 1460 N N . LYS A 1 180 ? -19.638 0.961 17.166 1.00 90.19 180 LYS A N 1
ATOM 1461 C CA . LYS A 1 180 ? -20.508 0.811 15.986 1.00 90.19 180 LYS A CA 1
ATOM 1462 C C . LYS A 1 180 ? -21.100 2.149 15.521 1.00 90.19 180 LYS A C 1
ATOM 1464 O O . LYS A 1 180 ? -21.158 2.408 14.325 1.00 90.19 180 LYS A O 1
ATOM 1469 N N . LYS A 1 181 ? -21.496 3.009 16.467 1.00 93.25 181 LYS A N 1
ATOM 1470 C CA . LYS A 1 181 ? -22.045 4.338 16.168 1.00 93.25 181 LYS A CA 1
ATOM 1471 C C . LYS A 1 181 ? -21.006 5.231 15.485 1.00 93.25 181 LYS A C 1
ATOM 1473 O O . LYS A 1 181 ? -21.353 5.954 14.555 1.00 93.25 181 LYS A O 1
ATOM 1478 N N . ASP A 1 182 ? -19.753 5.160 15.928 1.00 94.06 182 ASP A N 1
ATOM 1479 C CA . ASP A 1 182 ? -18.671 5.960 15.350 1.00 94.06 182 ASP A CA 1
ATOM 1480 C C . ASP A 1 182 ? -18.293 5.453 13.956 1.00 94.06 182 ASP A C 1
ATOM 1482 O O . ASP A 1 182 ? -18.074 6.262 13.063 1.00 94.06 182 ASP A O 1
ATOM 1486 N N . VAL A 1 183 ? -18.316 4.133 13.724 1.00 93.69 183 VAL A N 1
ATOM 1487 C CA . VAL A 1 183 ? -18.149 3.564 12.374 1.00 93.69 183 VAL A CA 1
ATOM 1488 C C . VAL A 1 183 ? -19.200 4.127 11.415 1.00 93.69 183 VAL A C 1
ATOM 1490 O O . VAL A 1 183 ? -18.849 4.610 10.340 1.00 93.69 183 VAL A O 1
ATOM 1493 N N . ASP A 1 184 ? -20.478 4.118 11.800 1.00 93.31 184 ASP A N 1
ATOM 1494 C CA . ASP A 1 184 ? -21.558 4.642 10.954 1.00 93.31 184 ASP A CA 1
ATOM 1495 C C . ASP A 1 184 ? -21.400 6.148 10.680 1.00 93.31 184 ASP A C 1
ATOM 1497 O O . ASP A 1 184 ? -21.712 6.622 9.583 1.00 93.31 184 ASP A O 1
ATOM 1501 N N . TYR A 1 185 ? -20.917 6.910 11.665 1.00 94.44 185 TYR A N 1
ATOM 150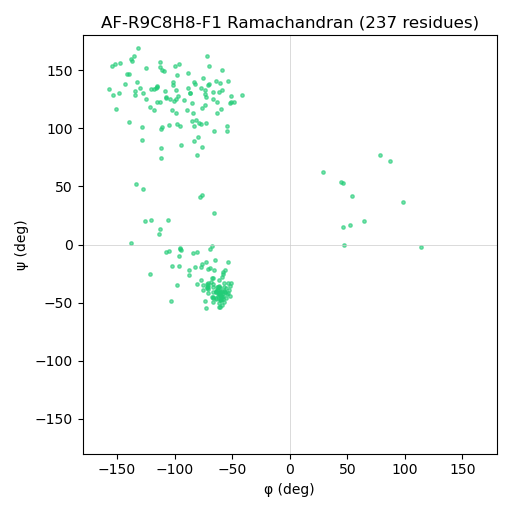2 C CA . TYR A 1 185 ? -20.624 8.334 11.515 1.00 94.44 185 TYR A CA 1
ATOM 1503 C C . TYR A 1 185 ? -19.462 8.579 10.545 1.00 94.44 185 TYR A C 1
ATOM 1505 O O . TYR A 1 185 ? -19.598 9.379 9.620 1.00 94.44 185 TYR A O 1
ATOM 1513 N N . GLU A 1 186 ? -18.345 7.876 10.719 1.00 92.75 186 GLU A N 1
ATOM 1514 C CA . GLU A 1 186 ? -17.157 8.010 9.872 1.00 92.75 186 GLU A CA 1
ATOM 1515 C C . GLU A 1 186 ? -17.447 7.586 8.428 1.00 92.75 186 GLU A C 1
ATOM 1517 O O . GLU A 1 186 ? -17.055 8.283 7.498 1.00 92.75 186 GLU A O 1
ATOM 1522 N N . ARG A 1 187 ? -18.214 6.506 8.205 1.00 93.12 187 ARG A N 1
ATOM 1523 C CA . ARG A 1 187 ? -18.640 6.089 6.853 1.00 93.12 187 ARG A CA 1
ATOM 1524 C C . ARG A 1 187 ? -19.454 7.176 6.145 1.00 93.12 187 ARG A C 1
ATOM 1526 O O . ARG A 1 187 ? -19.257 7.407 4.954 1.00 93.12 187 ARG A O 1
ATOM 1533 N N . LYS A 1 188 ? -20.349 7.864 6.866 1.00 92.94 188 LYS A N 1
ATOM 1534 C CA . LYS A 1 188 ? -21.183 8.953 6.317 1.00 92.94 188 LYS A CA 1
ATOM 1535 C C . LYS A 1 188 ? -20.395 10.227 6.027 1.00 92.94 188 LYS A C 1
ATOM 1537 O O . LYS A 1 188 ? -20.723 10.927 5.077 1.00 92.94 188 LYS A O 1
ATOM 1542 N N . ASN A 1 189 ? -19.380 10.518 6.836 1.00 88.81 189 ASN A N 1
ATOM 1543 C CA . ASN A 1 189 ? -18.574 11.737 6.742 1.00 88.81 189 ASN A CA 1
ATOM 1544 C C . ASN A 1 189 ? -17.179 11.469 6.162 1.00 88.81 189 ASN A C 1
ATOM 1546 O O . ASN A 1 189 ? -16.248 12.241 6.398 1.00 88.81 189 ASN A O 1
ATOM 1550 N N . LYS A 1 190 ? -17.004 10.360 5.431 1.00 85.56 190 LYS A N 1
ATOM 1551 C CA . LYS A 1 190 ? -15.687 9.992 4.922 1.00 85.56 190 LYS A CA 1
ATOM 1552 C C . LYS A 1 190 ? -15.222 11.008 3.884 1.00 85.56 190 LYS A C 1
ATOM 1554 O O . LYS A 1 190 ? -15.883 11.262 2.877 1.00 85.56 190 LYS A O 1
ATOM 1559 N N . HIS A 1 191 ? -14.039 11.557 4.117 1.00 79.44 191 HIS A N 1
ATOM 1560 C CA . HIS A 1 191 ? -13.388 12.488 3.209 1.00 79.44 191 HIS A CA 1
ATOM 1561 C C . HIS A 1 191 ? -11.974 11.997 2.935 1.00 79.44 191 HIS A C 1
ATOM 1563 O O . HIS A 1 191 ? -11.070 12.176 3.749 1.00 79.44 191 HIS A O 1
ATOM 1569 N N . LEU A 1 192 ? -11.798 11.372 1.772 1.00 82.69 192 LEU A N 1
ATOM 1570 C CA . LEU A 1 192 ? -10.491 10.908 1.328 1.00 82.69 192 LEU A CA 1
ATOM 1571 C C . LEU A 1 192 ? -9.648 12.112 0.921 1.00 82.69 192 LEU A C 1
ATOM 1573 O O . LEU A 1 192 ? -10.069 12.935 0.105 1.00 82.69 192 LEU A O 1
ATOM 1577 N N . LYS A 1 193 ? -8.455 12.206 1.500 1.00 73.06 193 LYS A N 1
ATOM 1578 C CA . LYS A 1 193 ? -7.467 13.226 1.162 1.00 73.06 193 LYS A CA 1
ATOM 1579 C C . LYS A 1 193 ? -6.152 12.534 0.860 1.00 73.06 193 LYS A C 1
ATOM 1581 O O . LYS A 1 193 ? -5.678 11.705 1.630 1.00 73.06 193 LYS A O 1
ATOM 1586 N N . ASP A 1 194 ? -5.555 12.890 -0.268 1.00 68.88 194 ASP A N 1
ATOM 1587 C CA . ASP A 1 194 ? -4.234 12.393 -0.622 1.00 68.88 194 ASP A CA 1
ATOM 1588 C C . ASP A 1 194 ? -3.184 13.184 0.150 1.00 68.88 194 ASP A C 1
ATOM 1590 O O . ASP A 1 194 ? -2.875 14.331 -0.166 1.00 68.88 194 ASP A O 1
ATOM 1594 N N . TYR A 1 195 ? -2.634 12.554 1.182 1.00 69.12 195 TYR A N 1
ATOM 1595 C CA . TYR A 1 195 ? -1.554 13.138 1.957 1.00 69.12 195 TYR A CA 1
ATOM 1596 C C . TYR A 1 195 ? -0.200 12.718 1.390 1.00 69.12 195 TYR A C 1
ATOM 1598 O O . TYR A 1 195 ? 0.131 11.532 1.288 1.00 69.12 195 TYR A O 1
ATOM 1606 N N . ASN A 1 196 ? 0.627 13.706 1.058 1.00 65.31 196 ASN A N 1
ATOM 1607 C CA . ASN A 1 196 ? 2.041 13.484 0.782 1.00 65.31 196 ASN A CA 1
ATOM 1608 C C . ASN A 1 196 ? 2.798 13.393 2.106 1.00 65.31 196 ASN A C 1
ATOM 1610 O O . ASN A 1 196 ? 3.484 14.317 2.514 1.00 65.31 196 ASN A O 1
ATOM 1614 N N . LEU A 1 197 ? 2.680 12.240 2.767 1.00 66.19 197 LEU A N 1
ATOM 1615 C CA . LEU A 1 197 ? 3.383 11.944 4.024 1.00 66.19 197 LEU A CA 1
ATOM 1616 C C . LEU A 1 197 ? 4.904 11.811 3.863 1.00 66.19 197 LEU A C 1
ATOM 1618 O O . LEU A 1 197 ? 5.619 11.557 4.822 1.00 66.19 197 LEU A O 1
ATOM 1622 N N . PHE A 1 198 ? 5.417 11.948 2.649 1.00 63.12 198 PHE A N 1
ATOM 1623 C CA . PHE A 1 198 ? 6.836 11.857 2.378 1.00 63.12 198 PHE A CA 1
ATOM 1624 C C . PHE A 1 198 ? 7.178 12.931 1.365 1.00 63.12 198 PHE A C 1
ATOM 1626 O O . PHE A 1 198 ? 6.830 12.821 0.191 1.00 63.12 198 PHE A O 1
ATOM 1633 N N . LEU A 1 199 ? 7.826 13.978 1.851 1.00 52.97 199 LEU A N 1
ATOM 1634 C CA . LEU A 1 199 ? 8.595 14.879 1.020 1.00 52.97 199 LEU A CA 1
ATOM 1635 C C . LEU A 1 199 ? 10.013 14.357 1.125 1.00 52.97 199 LEU A C 1
ATOM 1637 O O . LEU A 1 199 ? 10.663 14.466 2.160 1.00 52.97 199 LEU A O 1
ATOM 1641 N N . SER A 1 200 ? 10.436 13.651 0.093 1.00 52.38 200 SER A N 1
ATOM 1642 C CA . SER A 1 200 ? 11.833 13.300 -0.010 1.00 52.38 200 SER A CA 1
ATOM 1643 C C . SER A 1 200 ? 12.562 14.587 -0.404 1.00 52.38 200 SER A C 1
ATOM 1645 O O . SER A 1 200 ? 12.251 15.114 -1.473 1.00 52.38 200 SER A O 1
ATOM 1647 N N . ASP A 1 201 ? 13.509 15.076 0.402 1.00 51.09 201 ASP A N 1
ATOM 1648 C CA . ASP A 1 201 ? 14.407 16.209 0.073 1.00 51.09 201 ASP A CA 1
ATOM 1649 C C . ASP A 1 201 ? 15.369 15.883 -1.092 1.00 51.09 201 ASP A C 1
ATOM 1651 O O . ASP A 1 201 ? 16.489 16.381 -1.187 1.00 51.09 201 ASP A O 1
ATOM 1655 N N . ASN A 1 202 ? 14.973 14.978 -1.983 1.00 55.12 202 ASN A N 1
ATOM 1656 C CA . ASN A 1 202 ? 15.882 14.339 -2.904 1.00 55.12 202 ASN A CA 1
ATOM 1657 C C . ASN A 1 202 ? 16.067 15.163 -4.171 1.00 55.12 202 ASN A C 1
ATOM 1659 O O . ASN A 1 202 ? 15.119 15.543 -4.861 1.00 55.12 202 ASN A O 1
ATOM 1663 N N . ASP A 1 203 ? 17.344 15.338 -4.486 1.00 63.50 203 ASP A N 1
ATOM 1664 C CA . ASP A 1 203 ? 17.881 15.830 -5.741 1.00 63.50 203 ASP A CA 1
ATOM 1665 C C . ASP A 1 203 ? 17.138 15.226 -6.949 1.00 63.50 203 ASP A C 1
ATOM 1667 O O . ASP A 1 203 ? 16.995 14.001 -7.073 1.00 63.50 203 ASP A O 1
ATOM 1671 N N . SER A 1 204 ? 16.678 16.083 -7.874 1.00 72.12 204 SER A N 1
ATOM 1672 C CA . SER A 1 204 ? 15.990 15.641 -9.098 1.00 72.12 204 SER A CA 1
ATOM 1673 C C . SER A 1 204 ? 16.835 14.658 -9.917 1.00 72.12 204 SER A C 1
ATOM 1675 O O . SER A 1 204 ? 16.286 13.896 -10.716 1.00 72.12 204 SER A O 1
ATOM 1677 N N . ILE A 1 205 ? 18.161 14.659 -9.727 1.00 78.94 205 ILE A N 1
ATOM 1678 C CA . ILE A 1 205 ? 19.088 13.714 -10.352 1.00 78.94 205 ILE A CA 1
ATOM 1679 C C . ILE A 1 205 ? 18.766 12.278 -9.922 1.00 78.94 205 ILE A C 1
ATOM 1681 O O . ILE A 1 205 ? 18.490 11.439 -10.780 1.00 78.94 205 ILE A O 1
ATOM 1685 N N . THR A 1 206 ? 18.688 12.001 -8.619 1.00 79.62 206 THR A N 1
ATOM 1686 C CA . THR A 1 206 ? 18.448 10.642 -8.108 1.00 79.62 206 THR A CA 1
ATOM 1687 C C . THR A 1 206 ? 17.118 10.072 -8.594 1.00 79.62 206 THR A C 1
ATOM 1689 O O . THR A 1 206 ? 17.024 8.916 -9.014 1.00 79.62 206 THR A O 1
ATOM 1692 N N . LYS A 1 207 ? 16.069 10.898 -8.584 1.00 84.88 207 LYS A N 1
ATOM 1693 C CA . LYS A 1 207 ? 14.744 10.497 -9.067 1.00 84.88 207 LYS A CA 1
ATOM 1694 C C . LYS A 1 207 ? 14.775 10.111 -10.546 1.00 84.88 207 LYS A C 1
ATOM 1696 O O . LYS A 1 207 ? 14.221 9.076 -10.921 1.00 84.88 207 LYS A O 1
ATOM 1701 N N . LYS A 1 208 ? 15.470 10.894 -11.381 1.00 86.38 208 LYS A N 1
ATOM 1702 C CA . LYS A 1 208 ? 15.654 10.589 -12.811 1.00 86.38 208 LYS A CA 1
ATOM 1703 C C . LYS A 1 208 ? 16.382 9.263 -13.021 1.00 86.38 208 LYS A C 1
ATOM 1705 O O . LYS A 1 208 ? 15.985 8.502 -13.903 1.00 86.38 208 LYS A O 1
ATOM 1710 N N . GLU A 1 209 ? 17.407 8.969 -12.227 1.00 86.31 209 GLU A N 1
ATOM 1711 C CA . GLU A 1 209 ? 18.162 7.714 -12.322 1.00 86.31 209 GLU A CA 1
ATOM 1712 C C . GLU A 1 209 ? 17.317 6.495 -11.943 1.00 86.31 209 GLU A C 1
ATOM 1714 O O . GLU A 1 209 ? 17.270 5.524 -12.701 1.00 86.31 209 GLU A O 1
ATOM 1719 N N . VAL A 1 210 ? 16.567 6.571 -10.838 1.00 87.50 210 VAL A N 1
ATOM 1720 C CA . VAL A 1 210 ? 15.638 5.507 -10.421 1.00 87.50 210 VAL A CA 1
ATOM 1721 C C . VAL A 1 210 ? 14.582 5.251 -11.496 1.00 87.50 210 VAL A C 1
ATOM 1723 O O . VAL A 1 210 ? 14.361 4.105 -11.892 1.00 87.50 210 VAL A O 1
ATOM 1726 N N . VAL A 1 211 ? 13.968 6.310 -12.032 1.00 89.81 211 VAL A N 1
ATOM 1727 C CA . VAL A 1 211 ? 12.982 6.193 -13.118 1.00 89.81 211 VAL A CA 1
ATOM 1728 C C . VAL A 1 211 ? 13.606 5.569 -14.368 1.00 89.81 211 VAL A C 1
ATOM 1730 O O . VAL A 1 211 ? 12.987 4.709 -14.996 1.00 89.81 211 VAL A O 1
ATOM 1733 N N . LYS A 1 212 ? 14.832 5.959 -14.734 1.00 90.12 212 LYS A N 1
ATOM 1734 C CA . LYS A 1 212 ? 15.557 5.380 -15.874 1.00 90.12 212 LYS A CA 1
ATOM 1735 C C . LYS A 1 212 ? 15.828 3.887 -15.669 1.00 90.12 212 LYS A C 1
ATOM 1737 O O . LYS A 1 212 ? 15.592 3.108 -16.588 1.00 90.12 212 LYS A O 1
ATOM 1742 N N . SER A 1 213 ? 16.261 3.483 -14.476 1.00 89.88 213 SER A N 1
ATOM 1743 C CA . SER A 1 213 ? 16.485 2.072 -14.137 1.00 89.88 213 SER A CA 1
ATOM 1744 C C . SER A 1 213 ? 15.198 1.247 -14.279 1.00 89.88 213 SER A C 1
ATOM 1746 O O . SER A 1 213 ? 15.174 0.242 -14.989 1.00 89.88 213 SER A O 1
ATOM 1748 N N . LEU A 1 214 ? 14.080 1.739 -13.731 1.00 91.25 214 LEU A N 1
ATOM 1749 C CA . LEU A 1 214 ? 12.775 1.074 -13.836 1.00 91.25 214 LEU A CA 1
ATOM 1750 C C . LEU A 1 214 ? 12.272 0.953 -15.279 1.00 91.25 214 LEU A C 1
ATOM 1752 O O . LEU A 1 214 ? 11.671 -0.059 -15.638 1.00 91.25 214 LEU A O 1
ATOM 1756 N N . LYS A 1 215 ? 12.528 1.963 -16.115 1.00 92.25 215 LYS A N 1
ATOM 1757 C CA . LYS A 1 215 ? 12.223 1.919 -17.551 1.00 92.25 215 LYS A CA 1
ATOM 1758 C C . LYS A 1 215 ? 13.035 0.842 -18.270 1.00 92.25 215 LYS A C 1
ATOM 1760 O O . LYS A 1 215 ? 12.451 0.049 -19.002 1.00 92.25 215 LYS A O 1
ATOM 1765 N N . ASN A 1 216 ? 14.338 0.759 -18.004 1.00 91.56 216 ASN A N 1
ATOM 1766 C CA . ASN A 1 216 ? 15.197 -0.285 -18.570 1.00 91.56 216 ASN A CA 1
ATOM 1767 C C . ASN A 1 216 ? 14.748 -1.689 -18.140 1.00 91.56 216 ASN A C 1
ATOM 1769 O O . ASN A 1 216 ? 14.831 -2.639 -18.915 1.00 91.56 216 ASN A O 1
ATOM 1773 N N . ASP A 1 217 ? 14.279 -1.844 -16.901 1.00 90.62 217 ASP A N 1
ATOM 1774 C CA . ASP A 1 217 ? 13.757 -3.124 -16.431 1.00 90.62 217 ASP A CA 1
ATOM 1775 C C . ASP A 1 217 ? 12.412 -3.465 -17.081 1.00 90.62 217 ASP A C 1
ATOM 1777 O O . ASP A 1 217 ? 12.200 -4.614 -17.464 1.00 90.62 217 ASP A O 1
ATOM 1781 N N . LEU A 1 218 ? 11.535 -2.477 -17.290 1.00 92.06 218 LEU A N 1
ATOM 1782 C CA . LEU A 1 218 ? 10.254 -2.650 -17.981 1.00 92.06 218 LEU A CA 1
ATOM 1783 C C . LEU A 1 218 ? 10.416 -3.143 -19.426 1.00 92.06 218 LEU A C 1
ATOM 1785 O O . LEU A 1 218 ? 9.616 -3.966 -19.881 1.00 92.06 218 LEU A O 1
ATOM 1789 N N . GLU A 1 219 ? 11.447 -2.684 -20.142 1.00 91.69 219 GLU A N 1
ATOM 1790 C CA . GLU A 1 219 ? 11.747 -3.144 -21.506 1.00 91.69 219 GLU A CA 1
ATOM 1791 C C . GLU A 1 219 ? 11.929 -4.665 -21.564 1.00 91.69 219 GLU A C 1
ATOM 1793 O O . GLU A 1 219 ? 11.388 -5.320 -22.462 1.00 91.69 219 GLU A O 1
ATOM 1798 N N . LYS A 1 220 ? 12.604 -5.225 -20.552 1.00 90.88 220 LYS A N 1
ATOM 1799 C CA . LYS A 1 220 ? 12.967 -6.646 -20.448 1.00 90.88 220 LYS A CA 1
ATOM 1800 C C . LYS A 1 220 ? 11.796 -7.552 -20.051 1.00 90.88 220 LYS A C 1
ATOM 1802 O O . LYS A 1 220 ? 11.888 -8.766 -20.219 1.00 90.88 220 LYS A O 1
ATOM 1807 N N . ILE A 1 221 ? 10.700 -7.006 -19.517 1.00 90.19 221 ILE A N 1
ATOM 1808 C CA . ILE A 1 221 ? 9.539 -7.809 -19.103 1.00 90.19 221 ILE A CA 1
ATOM 1809 C C . ILE A 1 221 ? 8.728 -8.231 -20.329 1.00 90.19 221 ILE A C 1
ATOM 1811 O O . ILE A 1 221 ? 8.385 -7.413 -21.183 1.00 90.19 221 ILE A O 1
ATOM 1815 N N . ASN A 1 222 ? 8.327 -9.501 -20.388 1.00 91.44 222 ASN A N 1
ATOM 1816 C CA . ASN A 1 222 ? 7.390 -9.981 -21.398 1.00 91.44 222 ASN A CA 1
ATOM 1817 C C . ASN A 1 222 ? 5.925 -9.698 -20.994 1.00 91.44 222 ASN A C 1
ATOM 1819 O O . ASN A 1 222 ? 5.276 -10.513 -20.341 1.00 91.44 222 ASN A O 1
ATOM 1823 N N . ILE A 1 223 ? 5.415 -8.520 -21.363 1.00 90.88 223 ILE A N 1
ATOM 1824 C CA . ILE A 1 223 ? 4.004 -8.114 -21.232 1.00 90.88 223 ILE A CA 1
ATOM 1825 C C . ILE A 1 223 ? 3.529 -7.425 -22.518 1.00 90.88 223 ILE A C 1
ATOM 1827 O O . ILE A 1 223 ? 4.341 -6.942 -23.304 1.00 90.88 223 ILE A O 1
ATOM 1831 N N . SER A 1 224 ? 2.208 -7.335 -22.708 1.00 92.75 224 SER A N 1
ATOM 1832 C CA . SER A 1 224 ? 1.593 -6.644 -23.852 1.00 92.75 224 SER A CA 1
ATOM 1833 C C . SER A 1 224 ? 2.097 -5.204 -24.000 1.00 92.75 224 SER A C 1
ATOM 1835 O O . SER A 1 224 ? 2.165 -4.489 -22.994 1.00 92.75 224 SER A O 1
ATOM 1837 N N . GLN A 1 225 ? 2.312 -4.750 -25.237 1.00 92.56 225 GLN A N 1
ATOM 1838 C CA . GLN A 1 225 ? 2.807 -3.400 -25.528 1.00 92.56 225 GLN A CA 1
ATOM 1839 C C . GLN A 1 225 ? 1.949 -2.300 -24.887 1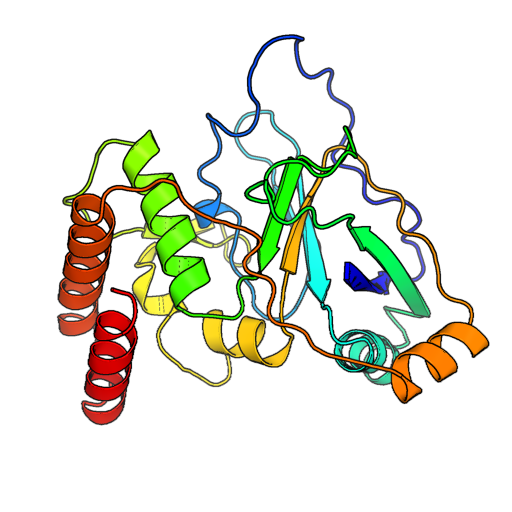.00 92.56 225 GLN A C 1
ATOM 1841 O O . GLN A 1 225 ? 2.486 -1.427 -24.220 1.00 92.56 225 GLN A O 1
ATOM 1846 N N . VAL A 1 226 ? 0.617 -2.428 -24.933 1.00 91.75 226 VAL A N 1
ATOM 1847 C CA . VAL A 1 226 ? -0.323 -1.484 -24.293 1.00 91.75 226 VAL A CA 1
ATOM 1848 C C . VAL A 1 226 ? -0.018 -1.266 -22.803 1.00 91.75 226 VAL A C 1
ATOM 1850 O O . VAL A 1 226 ? -0.051 -0.141 -22.307 1.00 91.75 226 VAL A O 1
ATOM 1853 N N . ARG A 1 227 ? 0.312 -2.338 -22.068 1.00 89.56 227 ARG A N 1
ATOM 1854 C CA . ARG A 1 227 ? 0.687 -2.243 -20.645 1.00 89.56 227 ARG A CA 1
ATOM 1855 C C . ARG A 1 227 ? 2.062 -1.605 -20.461 1.00 89.56 227 ARG A C 1
ATOM 1857 O O . ARG A 1 227 ? 2.228 -0.847 -19.507 1.00 89.56 227 ARG A O 1
ATOM 1864 N N . LYS A 1 228 ? 3.024 -1.898 -21.347 1.00 93.12 228 LYS A N 1
ATOM 1865 C CA . LYS A 1 228 ? 4.340 -1.241 -21.333 1.00 93.12 228 LYS A CA 1
ATOM 1866 C C . LYS A 1 228 ? 4.188 0.260 -21.548 1.00 93.12 228 LYS A C 1
ATOM 1868 O O . LYS A 1 228 ? 4.676 1.023 -20.727 1.00 93.12 228 LYS A O 1
ATOM 1873 N N . ASP A 1 229 ? 3.456 0.675 -22.577 1.00 93.38 229 ASP A N 1
ATOM 1874 C CA . ASP A 1 229 ? 3.265 2.087 -22.927 1.00 93.38 229 ASP A CA 1
ATOM 1875 C C . ASP A 1 229 ? 2.592 2.864 -21.792 1.00 93.38 229 ASP A C 1
ATOM 1877 O O . ASP A 1 229 ? 3.042 3.948 -21.413 1.00 93.38 229 ASP A O 1
ATOM 1881 N N . TYR A 1 230 ? 1.556 2.277 -21.184 1.00 91.62 230 TYR A N 1
ATOM 1882 C CA . TYR A 1 230 ? 0.900 2.851 -20.011 1.00 91.62 230 TYR A CA 1
ATOM 1883 C C . TYR A 1 230 ? 1.879 3.060 -18.847 1.00 91.62 230 TYR A C 1
ATOM 1885 O O . TYR A 1 230 ? 1.924 4.139 -18.256 1.00 91.62 230 TYR A O 1
ATOM 1893 N N . LEU A 1 231 ? 2.703 2.058 -18.535 1.00 91.12 231 LEU A N 1
ATOM 1894 C CA . LEU A 1 231 ? 3.712 2.154 -17.479 1.00 91.12 231 LEU A CA 1
ATOM 1895 C C . LEU A 1 231 ? 4.822 3.154 -17.806 1.00 91.12 231 LEU A C 1
ATOM 1897 O O . LEU A 1 231 ? 5.218 3.918 -16.929 1.00 91.12 231 LEU A O 1
ATOM 1901 N N . PHE A 1 232 ? 5.301 3.198 -19.050 1.00 93.88 232 PHE A N 1
ATOM 1902 C CA . PHE A 1 232 ? 6.273 4.197 -19.492 1.00 93.88 232 PHE A CA 1
ATOM 1903 C C . PHE A 1 232 ? 5.743 5.613 -19.308 1.00 93.88 232 PHE A C 1
ATOM 1905 O O . PHE A 1 232 ? 6.484 6.481 -18.835 1.00 93.88 232 PHE A O 1
ATOM 1912 N N . LYS A 1 233 ? 4.469 5.844 -19.647 1.00 93.06 233 LYS A N 1
ATOM 1913 C CA . LYS A 1 233 ? 3.798 7.125 -19.427 1.00 93.06 233 LYS A CA 1
ATOM 1914 C C . LYS A 1 233 ? 3.761 7.468 -17.939 1.00 93.06 233 LYS A C 1
ATOM 1916 O O . LYS A 1 233 ? 4.296 8.505 -17.562 1.00 93.06 233 LYS A O 1
ATOM 1921 N N . LEU A 1 234 ? 3.242 6.573 -17.096 1.00 90.00 234 LEU A N 1
ATOM 1922 C CA . LEU A 1 234 ? 3.153 6.810 -15.652 1.00 90.00 234 LEU A CA 1
ATOM 1923 C C . LEU A 1 234 ? 4.522 7.073 -15.005 1.00 90.00 234 LEU A C 1
ATOM 1925 O O . LEU A 1 234 ? 4.672 8.016 -14.236 1.00 90.00 234 LEU A O 1
ATOM 1929 N N . LEU A 1 235 ? 5.545 6.283 -15.343 1.00 91.19 235 LEU A N 1
ATOM 1930 C CA . LEU A 1 235 ? 6.912 6.495 -14.850 1.00 91.19 235 LEU A CA 1
ATOM 1931 C C . LEU A 1 235 ? 7.477 7.852 -15.294 1.00 91.19 235 LEU A C 1
ATOM 1933 O O . LEU A 1 235 ? 8.284 8.446 -14.588 1.00 91.19 235 LEU A O 1
ATOM 1937 N N . SER A 1 236 ? 7.060 8.354 -16.460 1.00 88.94 236 SER A N 1
ATOM 1938 C CA . SER A 1 236 ? 7.472 9.669 -16.969 1.00 88.94 236 SER A CA 1
ATOM 1939 C C . SER A 1 236 ? 6.756 10.839 -16.297 1.00 88.94 236 SER A C 1
ATOM 1941 O O . SER A 1 236 ? 7.251 11.959 -16.390 1.00 88.94 236 SER A O 1
ATOM 1943 N N . GLU A 1 237 ? 5.609 10.602 -15.660 1.00 87.25 237 GLU A N 1
ATOM 1944 C CA . GLU A 1 237 ? 4.850 11.604 -14.901 1.00 87.25 237 GLU A CA 1
ATOM 1945 C C . GLU A 1 237 ? 5.410 11.792 -13.486 1.00 87.25 237 GLU A C 1
ATOM 1947 O O . GLU A 1 237 ? 5.212 12.837 -12.875 1.00 87.25 237 GLU A O 1
ATOM 1952 N N . CYS A 1 238 ? 6.184 10.829 -12.981 1.00 79.94 238 CYS A N 1
ATOM 1953 C CA . CYS A 1 238 ? 6.858 10.909 -11.687 1.00 79.94 238 CYS A CA 1
ATOM 1954 C C . CYS A 1 238 ? 8.127 11.789 -11.713 1.00 79.94 238 CYS A C 1
ATOM 1956 O O . CYS A 1 238 ? 9.134 11.407 -11.124 1.00 79.94 238 CYS A O 1
ATOM 1958 N N . LYS A 1 239 ? 8.101 12.937 -12.403 1.00 63.03 239 LYS A N 1
ATOM 1959 C CA . LYS A 1 239 ? 9.239 13.875 -12.491 1.00 63.03 239 LYS A CA 1
ATOM 1960 C C . LYS A 1 239 ? 9.587 14.516 -11.158 1.00 63.03 239 LYS A C 1
ATOM 1962 O O . LYS A 1 239 ? 8.689 14.634 -10.296 1.00 63.03 239 LYS A O 1
#

Nearest PDB structures (foldseek):
  8si2-assembly1_A  TM=6.043E-01  e=5.212E+00  Mus musculus
  3ols-assembly2_B  TM=2.388E-01  e=6.595E+00  Homo sapiens
  5gma-assembly1_E  TM=2.060E-01  e=8.346E+00  Thermotoga maritima MSB8

Sequence (239 aa):
MRLYRAMPMNEKILNSHKRVFSKGQNVISNICVLNEIYSQIIPTHKLNKANKNRIIFSFTDDIDVACRFIEEYSMTYNKIGYIDLEISDETSALLINNENVLFIKPIFRLSDWIDLAIYNVSENKNYCLPITINNVNYARKEFPLINTLVPSRWGALSLARSAREYVVICKNLVPDILSKKDVDYERKNKHLKDYNLFLSDNDSITKKEVVKSLKNDLEKINISQVRKDYLFKLLSECK

Solvent-accessible surface area (backbone atoms only — not comparable to full-atom values): 13858 Å² total; per-residue (Å²): 89,60,34,27,24,56,30,44,75,84,62,76,66,51,64,19,65,93,66,87,74,66,90,87,65,71,75,64,86,79,53,61,58,53,40,65,60,64,50,81,77,74,72,78,44,79,45,84,61,92,94,60,43,37,33,41,40,59,32,14,62,46,55,64,55,27,47,46,47,30,72,77,37,52,94,52,16,75,44,44,30,32,49,80,43,74,80,56,98,86,54,47,35,72,65,63,91,41,98,32,51,69,40,50,42,62,47,34,47,74,59,40,54,49,54,42,49,44,58,48,31,68,76,65,74,56,76,86,60,83,60,63,25,31,32,72,86,55,93,60,51,75,43,57,46,56,68,37,63,46,82,40,95,80,16,28,36,42,33,21,39,77,44,48,24,24,44,36,33,33,51,46,44,68,59,49,71,58,51,75,70,52,48,57,49,47,61,75,66,64,74,86,72,92,73,76,41,65,63,73,93,65,57,71,64,58,52,52,43,53,47,50,46,47,50,60,53,53,70,72,50,95,67,60,65,73,62,51,54,53,48,54,50,55,55,65,68,62,114